Protein 1KMT (pdb70)

InterPro domains:
  IPR000406 Rho protein GDP-dissociation inhibitor [PF02115] (13-201)
  IPR000406 Rho protein GDP-dissociation inhibitor [PR00492] (60-75)
  IPR000406 Rho protein GDP-dissociation inhibitor [PR00492] (76-94)
  IPR000406 Rho protein GDP-dissociation inhibitor [PR00492] (122-138)
  IPR000406 Rho protein GDP-dissociation inhibitor [PR00492] (139-154)
  IPR000406 Rho protein GDP-dissociation inhibitor [PR00492] (155-167)
  IPR000406 Rho protein GDP-dissociation inhibitor [PR00492] (181-198)
  IPR000406 Rho protein GDP-dissociation inhibitor [PTHR10980] (1-203)
  IPR014756 Immunoglobulin E-set [SSF81296] (7-204)
  IPR024792 Rho GDP-dissociation inhibitor domain superfamily [G3DSA:2.70.50.30] (23-204)

Secondary structure (DSSP, 8-state):
-BPPSEEEEEEEEE-TTSSS--EEETTS-GGGGGG--EEEETT-EEEEEEEEEE-SS-EEEEEEEEEEEETTEEEEEEEEEEEEE---SSPEEEEPPPEE---STTT-EEEEEEEEEE-TT---SEEEEEEEEEES--/-PPPSEEEEEEEEE-TT-SS--EEETTS-GGGGGG--EEEETT-EEEEEEEEEE-SS-EEEEEEEEEEEETTEEEEEEEEEEEEE---SSPEEEEPPPEE---SGGG-EEEEEEEEEE-TT---SEEEEEEEEEES--

B-factor: mean 20.56, std 10.07, range [7.82, 70.56]

CATH classification: 2.70.50.30

Sequence (276 aa):
AMVPNVVVTGLTLVCSSAPGPLELDLTGDLESFKKQSFVLKEGVEYRIKISFRVNREIVSGMKYIQHTYRKGVKIDKTDYMVGSYGPRAAAYEFLTPVEEAPKGMLARGSYSIKSRFTDDDKTDHLSWEWNLTIKKDWAMVPNVVVTGLTLVCSSAPGPLELDLTGDLESFKKQSFVLKEGVEYRIKISFRVNREIVSGMKYIQHTYRKGVKIDKTDYMVGSYGPRAAAYEFLTPVEEAPKGMLARGSYSIKSRFTDDDKTDHLSWEWNLTIKKDW

Nearest PDB structures (foldseek):
  2jhv-assembly3_C  TM=9.920E-01  e=3.920E-26  Homo sapiens
  1qvy-assembly3_C  TM=9.983E-01  e=1.426E-25  Homo sapiens
  2bxw-assembly2_B  TM=9.940E-01  e=1.348E-25  Homo sapiens
  1fst-assembly1_A  TM=9.988E-01  e=1.784E-25  Homo sapiens
  1fso-assembly1_A  TM=9.958E-01  e=1.996E-25  Homo sapiens

GO terms:
  GO:0005737 cytoplasm (C, EXP)
  GO:0035023 regulation of Rho protein signal transduction (P, IMP)
  GO:0005515 protein binding (F, IPI)
  GO:0005094 Rho GDP-dissociation inhibitor activity (F, TAS)
  GO:0005829 cytosol (C, TAS)
  GO:0005829 cytosol (C, IDA)
  GO:0005856 cytoskeleton (C, TAS)
  GO:0043066 negative regulation of apoptotic process (P, TAS)
  GO:0070062 extracellular exosome (C, HDA)

Structure (mmCIF, N/CA/C/O backbone):
data_1KMT
#
_entry.id   1KMT
#
_cell.length_a   34.099
_cell.length_b   35.921
_cell.length_c   67.506
_cell.angle_alpha   79.19
_cell.angle_beta   82.66
_cell.angle_gamma   76.42
#
_symmetry.space_group_name_H-M   'P 1'
#
loop_
_entity.id
_entity.type
_entity.pdbx_description
1 polymer 'Rho GDP-dissociation inhibitor 1'
2 water water
#
loop_
_atom_site.group_PDB
_atom_site.id
_atom_site.type_symbol
_atom_site.label_atom_id
_atom_site.label_alt_id
_atom_site.label_comp_id
_atom_site.label_asym_id
_atom_site.label_entity_id
_atom_site.label_seq_id
_atom_site.pdbx_PDB_ins_code
_atom_site.Cartn_x
_atom_site.Cartn_y
_atom_site.Cartn_z
_atom_site.occupancy
_atom_site.B_iso_or_equiv
_atom_site.auth_seq_id
_atom_site.auth_comp_id
_atom_site.auth_asym_id
_atom_site.auth_atom_id
_atom_site.pdbx_PDB_model_num
ATOM 1 N N . ALA A 1 2 ? -5.732 -12.680 -1.169 1.00 27.81 65 ALA A N 1
ATOM 2 C CA . ALA A 1 2 ? -6.310 -11.565 -0.361 1.00 25.26 65 ALA A CA 1
ATOM 3 C C . ALA A 1 2 ? -5.262 -10.910 0.533 1.00 21.17 65 ALA A C 1
ATOM 4 O O . ALA A 1 2 ? -5.415 -9.751 0.912 1.00 16.73 65 ALA A O 1
ATOM 11 N N . MET A 1 3 ? -4.222 -11.641 0.922 1.00 20.67 66 MET A N 1
ATOM 12 C CA . MET A 1 3 ? -3.119 -11.043 1.655 1.00 18.23 66 MET A CA 1
ATOM 13 C C . MET A 1 3 ? -2.630 -9.737 1.054 1.00 18.63 66 MET A C 1
ATOM 14 O O . MET A 1 3 ? -2.330 -9.615 -0.139 1.00 17.79 66 MET A O 1
ATOM 28 N N . VAL A 1 4 ? -2.554 -8.739 1.925 1.00 17.18 67 VAL A N 1
ATOM 29 C CA . VAL A 1 4 ? -2.053 -7.484 1.374 1.00 15.68 67 VAL A CA 1
ATOM 30 C C . VAL A 1 4 ? -0.786 -7.592 0.515 1.00 13.27 67 VAL A C 1
ATOM 31 O O . VAL A 1 4 ? 0.185 -8.263 0.862 1.00 16.36 67 VAL A O 1
ATOM 44 N N . PRO A 1 5 ? -0.773 -6.925 -0.636 1.00 11.53 68 PRO A N 1
ATOM 45 C CA . PRO A 1 5 ? 0.428 -6.917 -1.474 1.00 13.85 68 PRO A CA 1
ATOM 46 C C . PRO A 1 5 ? 1.622 -6.250 -0.788 1.00 11.59 68 PRO A C 1
ATOM 47 O O . PRO A 1 5 ? 1.516 -5.217 -0.128 1.00 11.74 68 PRO A O 1
ATOM 58 N N . ASN A 1 6 ? 2.789 -6.858 -0.983 1.00 11.87 69 ASN A N 1
ATOM 59 C CA . ASN A 1 6 ? 4.017 -6.300 -0.449 1.00 11.86 69 ASN A CA 1
ATOM 60 C C . ASN A 1 6 ? 4.450 -4.983 -1.097 1.00 11.15 69 ASN A C 1
ATOM 61 O O . ASN A 1 6 ? 4.829 -4.034 -0.423 1.00 13.63 69 ASN A O 1
ATOM 72 N N . VAL A 1 7 ? 4.430 -4.911 -2.416 1.00 11.69 70 VAL A N 1
ATOM 73 C CA . VAL A 1 7 ? 4.857 -3.728 -3.143 1.00 11.48 70 VAL A CA 1
ATOM 74 C C . VAL A 1 7 ? 3.645 -3.109 -3.808 1.00 10.74 70 VAL A C 1
ATOM 75 O O . VAL A 1 7 ? 2.891 -3.834 -4.468 1.00 12.50 70 VAL A O 1
ATOM 88 N N . VAL A 1 8 ? 3.481 -1.806 -3.636 1.00 9.29 71 VAL A N 1
ATOM 89 C CA . VAL A 1 8 ? 2.447 -1.056 -4.327 1.00 9.88 71 VAL A CA 1
ATOM 90 C C . VAL A 1 8 ? 3.111 0.141 -4.985 1.00 9.52 71 VAL A C 1
ATOM 91 O O . VAL A 1 8 ? 3.676 0.993 -4.298 1.00 10.21 71 VAL A O 1
ATOM 104 N N . VAL A 1 9 ? 3.096 0.158 -6.314 1.00 9.99 72 VAL A N 1
ATOM 105 C CA . VAL A 1 9 ? 3.688 1.258 -7.066 1.00 10.82 72 VAL A CA 1
ATOM 106 C C . VAL A 1 9 ? 2.598 2.309 -7.234 1.00 11.37 72 VAL A C 1
ATOM 107 O O . VAL A 1 9 ? 1.526 2.007 -7.773 1.00 13.49 72 VAL A O 1
ATOM 120 N N . THR A 1 10 ? 2.829 3.537 -6.775 1.00 10.06 73 THR A N 1
ATOM 121 C CA . THR A 1 10 ? 1.740 4.505 -6.692 1.00 11.77 73 THR A CA 1
ATOM 122 C C . THR A 1 10 ? 1.826 5.673 -7.661 1.00 12.05 73 THR A C 1
ATOM 123 O O . THR A 1 10 ? 0.802 6.237 -8.017 1.00 11.84 73 THR A O 1
ATOM 134 N N . GLY A 1 11 ? 2.999 6.085 -8.113 1.00 10.57 74 GLY A N 1
ATOM 135 C CA . GLY A 1 11 ? 3.064 7.296 -8.914 1.00 11.16 74 GLY A CA 1
ATOM 136 C C . GLY A 1 11 ? 4.298 7.345 -9.800 1.00 11.26 74 GLY A C 1
ATOM 137 O O . GLY A 1 11 ? 5.365 6.799 -9.509 1.00 11.66 74 GLY A O 1
ATOM 141 N N . LEU A 1 12 ? 4.107 8.043 -10.912 1.00 10.36 75 LEU A N 1
ATOM 142 C CA . LEU A 1 12 ? 5.220 8.528 -11.731 1.00 10.56 75 LEU A CA 1
ATOM 143 C C . LEU A 1 12 ? 5.083 10.051 -11.799 1.00 11.23 75 LEU A C 1
ATOM 144 O O . LEU A 1 12 ? 3.980 10.594 -11.956 1.00 11.78 75 LEU A O 1
ATOM 160 N N . THR A 1 13 ? 6.223 10.735 -11.672 1.00 10.03 76 THR A N 1
ATOM 161 C CA . THR A 1 13 ? 6.257 12.191 -11.799 1.00 11.90 76 THR A CA 1
ATOM 162 C C . THR A 1 13 ? 7.374 12.519 -12.778 1.00 12.04 76 THR A C 1
ATOM 163 O O . THR A 1 13 ? 8.479 12.007 -12.636 1.00 12.65 76 THR A O 1
ATOM 174 N N . LEU A 1 14 ? 7.108 13.372 -13.763 1.00 11.14 77 LEU A N 1
ATOM 175 C CA . LEU A 1 14 ? 8.164 13.903 -14.630 1.00 13.40 77 LEU A CA 1
ATOM 176 C C . LEU A 1 14 ? 8.578 15.186 -13.915 1.00 14.69 77 LEU A C 1
ATOM 177 O O . LEU A 1 14 ? 7.828 16.160 -13.903 1.00 15.66 77 LEU A O 1
ATOM 193 N N . VAL A 1 15 ? 9.737 15.169 -13.269 1.00 13.62 78 VAL A N 1
ATOM 194 C CA . VAL A 1 15 ? 10.274 16.248 -12.445 1.00 15.41 78 VAL A CA 1
ATOM 195 C C . VAL A 1 15 ? 11.056 17.210 -13.329 1.00 16.19 78 VAL A C 1
ATOM 196 O O . VAL A 1 15 ? 12.049 16.837 -13.944 1.00 17.35 78 VAL A O 1
ATOM 209 N N . CYS A 1 16 ? 10.558 18.438 -13.429 1.00 13.79 79 CYS A N 1
ATOM 210 C CA . CYS A 1 16 ? 11.201 19.439 -14.278 1.00 14.56 79 CYS A CA 1
ATOM 211 C C . CYS A 1 16 ? 10.810 20.804 -13.735 1.00 14.30 79 CYS A C 1
ATOM 212 O O . CYS A 1 16 ? 9.669 21.221 -13.883 1.00 14.53 79 CYS A O 1
ATOM 219 N N . SER A 1 17 ? 11.747 21.522 -13.121 1.00 14.84 80 SER A N 1
ATOM 220 C CA . SER A 1 17 ? 11.406 22.770 -12.436 1.00 16.86 80 SER A CA 1
ATOM 221 C C . SER A 1 17 ? 11.010 23.849 -13.432 1.00 15.27 80 SER A C 1
ATOM 222 O O . SER A 1 17 ? 10.388 24.813 -13.012 1.00 16.70 80 SER A O 1
ATOM 230 N N . SER A 1 18 ? 11.318 23.703 -14.721 1.00 12.21 81 SER A N 1
ATOM 231 C CA . SER A 1 18 ? 10.876 24.717 -15.679 1.00 14.38 81 SER A CA 1
ATOM 232 C C . SER A 1 18 ? 9.484 24.448 -16.228 1.00 15.56 81 SER A C 1
ATOM 233 O O . SER A 1 18 ? 8.940 25.289 -16.937 1.00 17.28 81 SER A O 1
ATOM 241 N N . ALA A 1 19 ? 8.880 23.300 -15.939 1.00 14.43 82 ALA A N 1
ATOM 242 C CA . ALA A 1 19 ? 7.544 23.041 -16.452 1.00 15.98 82 ALA A CA 1
ATOM 243 C C . ALA A 1 19 ? 6.529 23.951 -15.763 1.00 17.35 82 ALA A C 1
ATOM 244 O O . ALA A 1 19 ? 6.655 24.274 -14.581 1.00 17.78 82 ALA A O 1
ATOM 251 N N . PRO A 1 20 ? 5.515 24.382 -16.502 1.00 16.16 83 PRO A N 1
ATOM 252 C CA . PRO A 1 20 ? 4.497 25.253 -15.899 1.00 18.04 83 PRO A CA 1
ATOM 253 C C . PRO A 1 20 ? 3.560 24.646 -14.864 1.00 18.97 83 PRO A C 1
ATOM 254 O O . PRO A 1 20 ? 2.949 25.372 -14.084 1.00 20.70 83 PRO A O 1
ATOM 265 N N . GLY A 1 21 ? 3.423 23.322 -14.854 1.00 15.70 84 GLY A N 1
ATOM 266 C CA . GLY A 1 21 ? 2.587 22.643 -13.880 1.00 16.99 84 GLY A CA 1
ATOM 267 C C . GLY A 1 21 ? 3.020 21.204 -13.685 1.00 14.66 84 GLY A C 1
ATOM 268 O O . GLY A 1 21 ? 3.854 20.689 -14.426 1.00 15.45 84 GLY A O 1
ATOM 272 N N . PRO A 1 22 ? 2.412 20.559 -12.700 1.00 16.67 85 PRO A N 1
ATOM 273 C CA . PRO A 1 22 ? 2.820 19.197 -12.337 1.00 16.44 85 PRO A CA 1
ATOM 274 C C . PRO A 1 22 ? 2.534 18.199 -13.446 1.00 14.98 85 PRO A C 1
ATOM 275 O O . PRO A 1 22 ? 1.525 18.272 -14.137 1.00 16.54 85 PRO A O 1
ATOM 286 N N . LEU A 1 23 ? 3.442 17.239 -13.580 1.00 13.14 86 LEU A N 1
ATOM 287 C CA . LEU A 1 23 ? 3.366 16.187 -14.594 1.00 13.48 86 LEU A CA 1
ATOM 288 C C . LEU A 1 23 ? 3.368 14.858 -13.837 1.00 12.32 86 LEU A C 1
ATOM 289 O O . LEU A 1 23 ? 4.426 14.283 -13.553 1.00 14.04 86 LEU A O 1
ATOM 305 N N . GLU A 1 24 ? 2.184 14.339 -13.535 1.00 11.09 87 GLU A N 1
ATOM 306 C CA . GLU A 1 24 ? 2.042 13.209 -12.620 1.00 12.45 87 GLU A CA 1
ATOM 307 C C . GLU A 1 24 ? 1.026 12.187 -13.115 1.00 13.54 87 GLU A C 1
ATOM 308 O O . GLU A 1 24 ? -0.008 12.563 -13.665 1.00 15.18 87 GLU A O 1
ATOM 320 N N . LEU A 1 25 ? 1.361 10.912 -12.956 1.00 11.17 88 LEU A N 1
ATOM 321 C CA . LEU A 1 25 ? 0.461 9.787 -13.191 1.00 11.55 88 LEU A CA 1
ATOM 322 C C . LEU A 1 25 ? 0.183 9.084 -11.874 1.00 11.68 88 LEU A C 1
ATOM 323 O O . LEU A 1 25 ? 1.095 8.772 -11.108 1.00 12.40 88 LEU A O 1
ATOM 339 N N . ASP A 1 26 ? -1.085 8.793 -11.599 1.00 11.50 89 ASP A N 1
ATOM 340 C CA . ASP A 1 26 ? -1.507 7.987 -10.460 1.00 13.43 89 ASP A CA 1
ATOM 341 C C . ASP A 1 26 ? -1.541 6.550 -10.947 1.00 12.14 89 ASP A C 1
ATOM 342 O O . ASP A 1 26 ? -2.443 6.097 -11.656 1.00 13.39 89 ASP A O 1
ATOM 351 N N . LEU A 1 27 ? -0.517 5.813 -10.543 1.00 10.91 90 LEU A N 1
ATOM 352 C CA . LEU A 1 27 ? -0.344 4.446 -11.005 1.00 11.02 90 LEU A CA 1
ATOM 353 C C . LEU A 1 27 ? -1.257 3.430 -10.308 1.00 11.57 90 LEU A C 1
ATOM 354 O O . LEU A 1 27 ? -1.179 2.250 -10.644 1.00 13.33 90 LEU A O 1
ATOM 370 N N . THR A 1 28 ? -2.072 3.868 -9.354 1.00 12.49 91 THR A N 1
ATOM 371 C CA . THR A 1 28 ? -3.091 2.977 -8.788 1.00 13.70 91 THR A CA 1
ATOM 372 C C . THR A 1 28 ? -4.414 3.124 -9.518 1.00 14.83 91 THR A C 1
ATOM 373 O O . THR A 1 28 ? -5.362 2.403 -9.160 1.00 17.71 91 THR A O 1
ATOM 384 N N . GLY A 1 29 ? -4.489 4.018 -10.494 1.00 14.50 92 GLY A N 1
ATOM 385 C CA . GLY A 1 29 ? -5.663 4.305 -11.302 1.00 17.63 92 GLY A CA 1
ATOM 386 C C . GLY A 1 29 ? -5.782 3.496 -12.580 1.00 18.73 92 GLY A C 1
ATOM 387 O O . GLY A 1 29 ? -5.239 2.409 -12.704 1.00 16.94 92 GLY A O 1
ATOM 391 N N . ASP A 1 30 ? -6.529 4.051 -13.531 1.00 22.49 93 ASP A N 1
ATOM 392 C CA . ASP A 1 30 ? -6.786 3.419 -14.818 1.00 22.04 93 ASP A CA 1
ATOM 393 C C . ASP A 1 30 ? -5.572 3.611 -15.726 1.00 20.98 93 ASP A C 1
ATOM 394 O O . ASP A 1 30 ? -5.380 4.632 -16.382 1.00 20.90 93 ASP A O 1
ATOM 403 N N . LEU A 1 31 ? -4.768 2.561 -15.788 1.00 16.53 94 LEU A N 1
ATOM 404 C CA . LEU A 1 31 ? -3.533 2.681 -16.556 1.00 16.19 94 LEU A CA 1
ATOM 405 C C . LEU A 1 31 ? -3.803 2.855 -18.047 1.00 16.47 94 LEU A C 1
ATOM 406 O O . LEU A 1 31 ? -3.022 3.518 -18.734 1.00 17.16 94 LEU A O 1
ATOM 422 N N . GLU A 1 32 ? -4.863 2.263 -18.589 1.00 17.63 95 GLU A N 1
ATOM 423 C CA . GLU A 1 32 ? -5.091 2.398 -20.022 1.00 18.28 95 GLU A CA 1
ATOM 424 C C . GLU A 1 32 ? -5.334 3.851 -20.414 1.00 18.29 95 GLU A C 1
ATOM 425 O O . GLU A 1 32 ? -5.002 4.245 -21.535 1.00 19.09 95 GLU A O 1
ATOM 437 N N . SER A 1 33 ? -5.871 4.682 -19.535 1.00 16.70 96 SER A N 1
ATOM 438 C CA . SER A 1 33 ? -6.198 6.063 -19.865 1.00 20.70 96 SER A CA 1
ATOM 439 C C . SER A 1 33 ? -4.945 6.852 -20.242 1.00 19.63 96 SER A C 1
ATOM 440 O O . SER A 1 33 ? -5.026 7.802 -21.016 1.00 18.82 96 SER A O 1
ATOM 448 N N . PHE A 1 34 ? -3.790 6.481 -19.704 1.00 15.82 97 PHE A N 1
ATOM 449 C CA . PHE A 1 34 ? -2.559 7.204 -19.987 1.00 15.57 97 PHE A CA 1
ATOM 450 C C . PHE A 1 34 ? -2.216 7.138 -21.465 1.00 15.81 97 PHE A C 1
ATOM 451 O O . PHE A 1 34 ? -1.544 8.036 -21.979 1.00 15.94 97 PHE A O 1
ATOM 468 N N . LYS A 1 35 ? -2.635 6.091 -22.164 1.00 14.23 98 LYS A N 1
ATOM 469 C CA . LYS A 1 35 ? -2.291 5.924 -23.576 1.00 16.87 98 LYS A CA 1
ATOM 470 C C . LYS A 1 35 ? -2.955 6.991 -24.450 1.00 17.43 98 LYS A C 1
ATOM 471 O O . LYS A 1 35 ? -2.540 7.185 -25.599 1.00 19.35 98 LYS A O 1
ATOM 490 N N . LYS A 1 36 ? -3.974 7.652 -23.913 1.00 15.17 99 LYS A N 1
ATOM 491 C CA . LYS A 1 36 ? -4.669 8.724 -24.617 1.00 17.21 99 LYS A CA 1
ATOM 492 C C . LYS A 1 36 ? -4.212 10.118 -24.200 1.00 19.57 99 LYS A C 1
ATOM 493 O O . LYS A 1 36 ? -4.787 11.117 -24.642 1.00 22.94 99 LYS A O 1
ATOM 512 N N . GLN A 1 37 ? -3.211 10.197 -23.325 1.00 16.96 100 GLN A N 1
ATOM 513 C CA . GLN A 1 37 ? -2.702 11.439 -22.751 1.00 17.18 100 GLN A CA 1
ATOM 514 C C . GLN A 1 37 ? -1.229 11.554 -23.105 1.00 15.24 100 GLN A C 1
ATOM 515 O O . GLN A 1 37 ? -0.616 10.561 -23.462 1.00 14.92 100 GLN A O 1
ATOM 529 N N . SER A 1 38 ? -0.623 12.731 -22.963 1.00 14.27 101 SER A N 1
ATOM 530 C CA . SER A 1 38 ? 0.811 12.913 -23.142 1.00 15.55 101 SER A CA 1
ATOM 531 C C . SER A 1 38 ? 1.246 14.098 -22.292 1.00 16.20 101 SER A C 1
ATOM 532 O O . SER A 1 38 ? 0.530 15.070 -22.078 1.00 17.94 101 SER A O 1
ATOM 540 N N . PHE A 1 39 ? 2.465 14.015 -21.785 1.00 12.32 102 PHE A N 1
ATOM 541 C CA . PHE A 1 39 ? 3.094 15.158 -21.146 1.00 12.79 102 PHE A CA 1
ATOM 542 C C . PHE A 1 39 ? 3.903 15.930 -22.178 1.00 12.55 102 PHE A C 1
ATOM 543 O O . PHE A 1 39 ? 4.682 15.352 -22.931 1.00 16.48 102 PHE A O 1
ATOM 560 N N . VAL A 1 40 ? 3.777 17.249 -22.194 1.00 13.71 103 VAL A N 1
ATOM 561 C CA . VAL A 1 40 ? 4.582 18.094 -23.061 1.00 13.78 103 VAL A CA 1
ATOM 562 C C . VAL A 1 40 ? 5.835 18.496 -22.294 1.00 13.87 103 VAL A C 1
ATOM 563 O O . VAL A 1 40 ? 5.761 18.942 -21.151 1.00 14.74 103 VAL A O 1
ATOM 576 N N . LEU A 1 41 ? 6.985 18.319 -22.933 1.00 14.38 104 LEU A N 1
ATOM 577 C CA . LEU A 1 41 ? 8.257 18.838 -22.456 1.00 16.84 104 LEU A CA 1
ATOM 578 C C . LEU A 1 41 ? 8.847 19.712 -23.555 1.00 16.71 104 LEU A C 1
ATOM 579 O O . LEU A 1 41 ? 8.858 19.349 -24.740 1.00 16.96 104 LEU A O 1
ATOM 595 N N . LYS A 1 42 ? 9.342 20.870 -23.131 1.00 17.72 105 LYS A N 1
ATOM 596 C CA . LYS A 1 42 ? 10.069 21.742 -24.038 1.00 17.09 105 LYS A CA 1
ATOM 597 C C . LYS A 1 42 ? 11.387 21.085 -24.419 1.00 17.43 105 LYS A C 1
ATOM 598 O O . LYS A 1 42 ? 12.091 20.535 -23.573 1.00 17.67 105 LYS A O 1
ATOM 617 N N . GLU A 1 43 ? 11.742 21.155 -25.699 1.00 15.65 106 GLU A N 1
ATOM 618 C CA . GLU A 1 43 ? 12.993 20.571 -26.164 1.00 17.45 106 GLU A CA 1
ATOM 619 C C . GLU A 1 43 ? 14.195 21.090 -25.384 1.00 17.26 106 GLU A C 1
ATOM 620 O 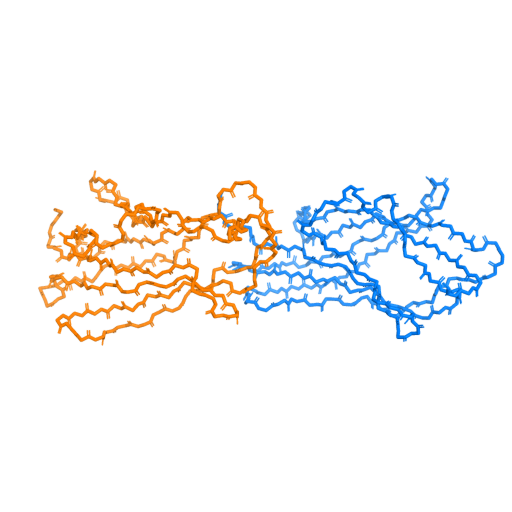O . GLU A 1 43 ? 14.201 22.252 -24.981 1.00 18.41 106 GLU A O 1
ATOM 632 N N . GLY A 1 44 ? 15.146 20.184 -25.188 1.00 16.81 107 GLY A N 1
ATOM 633 C CA . GLY A 1 44 ? 16.424 20.463 -24.565 1.00 19.93 107 GLY A CA 1
ATOM 634 C C . GLY A 1 44 ? 16.411 20.635 -23.060 1.00 21.63 107 GLY A C 1
ATOM 635 O O . GLY A 1 44 ? 17.488 20.795 -22.483 1.00 23.25 107 GLY A O 1
ATOM 639 N N . VAL A 1 45 ? 15.248 20.611 -22.414 1.00 18.32 108 VAL A N 1
ATOM 640 C CA . VAL A 1 45 ? 15.211 20.825 -20.971 1.00 18.58 108 VAL A CA 1
ATOM 641 C C . VAL A 1 45 ? 15.710 19.631 -20.181 1.00 18.11 108 VAL A C 1
ATOM 642 O O . VAL A 1 45 ? 15.596 18.495 -20.634 1.00 19.53 108 VAL A O 1
ATOM 655 N N . GLU A 1 46 ? 16.290 19.891 -19.014 1.00 17.19 109 GLU A N 1
ATOM 656 C CA . GLU A 1 46 ? 16.690 18.816 -18.115 1.00 16.95 109 GLU A CA 1
ATOM 657 C C . GLU A 1 46 ? 15.494 18.380 -17.269 1.00 16.14 109 GLU A C 1
ATOM 658 O O . GLU A 1 46 ? 14.664 19.178 -16.841 1.00 15.02 109 GLU A O 1
ATOM 670 N N . TYR A 1 47 ? 15.434 17.067 -17.049 1.00 13.63 110 TYR A N 1
ATOM 671 C CA . TYR A 1 47 ? 14.350 16.524 -16.240 1.00 16.26 110 TYR A CA 1
ATOM 672 C C . TYR A 1 47 ? 14.803 15.205 -15.648 1.00 15.52 110 TYR A C 1
ATOM 673 O O . TYR A 1 47 ? 15.832 14.657 -16.021 1.00 16.23 110 TYR A O 1
ATOM 691 N N . ARG A 1 48 ? 13.961 14.706 -14.749 1.00 14.90 111 ARG A N 1
ATOM 692 C CA . ARG A 1 48 ? 14.172 13.412 -14.109 1.00 16.20 111 ARG A CA 1
ATOM 693 C C . ARG A 1 48 ? 12.814 12.725 -14.020 1.00 14.43 111 ARG A C 1
ATOM 694 O O . ARG A 1 48 ? 11.777 13.383 -14.150 1.00 14.90 111 ARG A O 1
ATOM 715 N N . ILE A 1 49 ? 12.842 11.419 -13.772 1.00 11.58 112 ILE A N 1
ATOM 716 C CA . ILE A 1 49 ? 11.612 10.668 -13.507 1.00 11.04 112 ILE A CA 1
ATOM 717 C C . ILE A 1 49 ? 11.666 10.227 -12.055 1.00 10.50 112 ILE A C 1
ATOM 718 O O . ILE A 1 49 ? 12.634 9.663 -11.552 1.00 12.67 112 ILE A O 1
ATOM 734 N N . LYS A 1 50 ? 10.562 10.437 -11.346 1.00 9.69 113 LYS A N 1
ATOM 735 C CA . LYS A 1 50 ? 10.374 10.013 -9.962 1.00 11.01 113 LYS A CA 1
ATOM 736 C C . LYS A 1 50 ? 9.326 8.915 -9.926 1.00 10.02 113 LYS A C 1
ATOM 737 O O . LYS A 1 50 ? 8.193 9.107 -10.384 1.00 11.45 113 LYS A O 1
ATOM 756 N N . ILE A 1 51 ? 9.699 7.764 -9.374 1.00 9.16 114 ILE A N 1
ATOM 757 C CA . ILE A 1 51 ? 8.753 6.660 -9.177 1.00 9.51 114 ILE A CA 1
ATOM 758 C C . ILE A 1 51 ? 8.515 6.566 -7.673 1.00 9.44 114 ILE A C 1
ATOM 759 O O . ILE A 1 51 ? 9.451 6.428 -6.879 1.00 11.45 114 ILE A O 1
ATOM 775 N N . SER A 1 52 ? 7.244 6.655 -7.278 1.00 9.22 115 SER A N 1
ATOM 776 C CA . SER A 1 52 ? 6.804 6.580 -5.897 1.00 11.03 115 SER A CA 1
ATOM 777 C C . SER A 1 52 ? 6.225 5.195 -5.642 1.00 9.93 115 SER A C 1
ATOM 778 O O . SER A 1 52 ? 5.437 4.693 -6.431 1.00 10.54 115 SER A O 1
ATOM 786 N N . PHE A 1 53 ? 6.634 4.568 -4.546 1.00 8.54 116 PHE A N 1
ATOM 787 C CA . PHE A 1 53 ? 6.194 3.201 -4.225 1.00 10.27 116 PHE A CA 1
ATOM 788 C C . PHE A 1 53 ? 6.197 2.957 -2.723 1.00 8.65 116 PHE A C 1
ATOM 789 O O . PHE A 1 53 ? 6.751 3.719 -1.941 1.00 9.90 116 PHE A O 1
ATOM 806 N N . ARG A 1 54 ? 5.525 1.875 -2.350 1.00 8.11 117 ARG A N 1
ATOM 807 C CA . ARG A 1 54 ? 5.370 1.473 -0.959 1.00 8.85 117 ARG A CA 1
ATOM 808 C C . ARG A 1 54 ? 5.825 0.024 -0.818 1.00 9.12 117 ARG A C 1
ATOM 809 O O . ARG A 1 54 ? 5.570 -0.790 -1.704 1.00 10.42 117 ARG A O 1
ATOM 830 N N . VAL A 1 55 ? 6.455 -0.287 0.307 1.00 7.82 118 VAL A N 1
ATOM 831 C CA . VAL A 1 55 ? 6.770 -1.648 0.718 1.00 9.11 118 VAL A CA 1
ATOM 832 C C . VAL A 1 55 ? 6.073 -1.918 2.037 1.00 10.11 118 VAL A C 1
ATOM 833 O O . VAL A 1 55 ? 6.316 -1.213 3.002 1.00 9.80 118 VAL A O 1
ATOM 846 N N . ASN A 1 56 ? 5.209 -2.926 2.046 1.00 8.56 119 ASN A N 1
ATOM 847 C CA . ASN A 1 56 ? 4.281 -3.095 3.162 1.00 10.30 119 ASN A CA 1
ATOM 848 C C . ASN A 1 56 ? 4.623 -4.167 4.186 1.00 11.63 119 ASN A C 1
ATOM 849 O O . ASN A 1 56 ? 4.222 -4.023 5.341 1.00 13.50 119 ASN A O 1
ATOM 860 N N . ARG A 1 57 ? 5.293 -5.241 3.792 1.00 11.72 120 ARG A N 1
ATOM 861 C CA . ARG A 1 57 ? 5.449 -6.391 4.688 1.00 15.33 120 ARG A CA 1
ATOM 862 C C . ARG A 1 57 ? 6.849 -6.964 4.815 1.00 15.19 120 ARG A C 1
ATOM 863 O O . ARG A 1 57 ? 7.237 -7.428 5.887 1.00 15.67 120 ARG A O 1
ATOM 884 N N . GLU A 1 58 ? 7.623 -6.964 3.740 1.00 12.27 121 GLU A N 1
ATOM 885 C CA . GLU A 1 58 ? 8.935 -7.574 3.896 1.00 14.10 121 GLU A CA 1
ATOM 886 C C . GLU A 1 58 ? 9.924 -7.021 2.869 1.00 13.38 121 GLU A C 1
ATOM 887 O O . GLU A 1 58 ? 9.564 -6.355 1.899 1.00 12.90 121 GLU A O 1
ATOM 899 N N . ILE A 1 59 ? 11.195 -7.310 3.116 1.00 13.34 122 ILE A N 1
ATOM 900 C CA . ILE A 1 59 ? 12.252 -6.748 2.306 1.00 12.98 122 ILE A CA 1
ATOM 901 C C . ILE A 1 59 ? 12.104 -7.119 0.843 1.00 13.71 122 ILE A C 1
ATOM 902 O O . ILE A 1 59 ? 11.751 -8.253 0.517 1.00 14.96 122 ILE A O 1
ATOM 918 N N . VAL A 1 60 ? 12.390 -6.145 -0.017 1.00 11.82 123 VAL A N 1
ATOM 919 C CA . VAL A 1 60 ? 12.434 -6.339 -1.459 1.00 13.04 123 VAL A CA 1
ATOM 920 C C . VAL A 1 60 ? 13.892 -6.134 -1.848 1.00 12.71 123 VAL A C 1
ATOM 921 O O . VAL A 1 60 ? 14.580 -5.207 -1.430 1.00 15.15 123 VAL A O 1
ATOM 934 N N . SER A 1 61 ? 14.363 -7.047 -2.686 1.00 11.46 124 SER A N 1
ATOM 935 C CA . SER A 1 61 ? 15.761 -7.130 -3.093 1.00 13.14 124 SER A CA 1
ATOM 936 C C . SER A 1 61 ? 15.924 -6.755 -4.553 1.00 10.65 124 SER A C 1
ATOM 937 O O . SER A 1 61 ? 15.305 -7.340 -5.444 1.00 12.25 124 SER A O 1
ATOM 945 N N . GLY A 1 62 ? 16.793 -5.779 -4.794 1.00 10.52 125 GLY A N 1
ATOM 946 C CA . GLY A 1 62 ? 17.139 -5.466 -6.170 1.00 12.09 125 GLY A CA 1
ATOM 947 C C . GLY A 1 62 ? 16.022 -4.916 -7.027 1.00 12.01 125 GLY A C 1
ATOM 948 O O . GLY A 1 62 ? 15.856 -5.301 -8.186 1.00 12.69 125 GLY A O 1
ATOM 952 N N . MET A 1 63 ? 15.230 -4.019 -6.450 1.00 9.95 126 MET A N 1
ATOM 953 C CA . MET A 1 63 ? 14.216 -3.376 -7.275 1.00 10.22 126 MET A CA 1
ATOM 954 C C . MET A 1 63 ? 14.894 -2.730 -8.481 1.00 11.24 126 MET A C 1
ATOM 955 O O . MET A 1 63 ? 15.993 -2.184 -8.384 1.00 11.62 126 MET A O 1
ATOM 969 N N . LYS A 1 64 ? 14.185 -2.768 -9.608 1.00 10.58 127 LYS A N 1
ATOM 970 C CA . LYS A 1 64 ? 14.676 -2.289 -10.893 1.00 10.86 127 LYS A CA 1
ATOM 971 C C . LYS A 1 64 ? 13.559 -1.575 -11.638 1.00 11.84 127 LYS A C 1
ATOM 972 O O . LYS A 1 64 ? 12.424 -2.049 -11.654 1.00 13.29 127 LYS A O 1
ATOM 991 N N . TYR A 1 65 ? 13.894 -0.445 -12.247 1.00 10.80 128 TYR A N 1
ATOM 992 C CA . TYR A 1 65 ? 12.921 0.306 -13.029 1.00 10.45 128 TYR A CA 1
ATOM 993 C C . TYR A 1 65 ? 13.424 0.289 -14.467 1.00 11.36 128 TYR A C 1
ATOM 994 O O . TYR A 1 65 ? 14.597 0.577 -14.746 1.00 14.07 128 TYR A O 1
ATOM 1012 N N . ILE A 1 66 ? 12.558 -0.062 -15.411 1.00 11.81 129 ILE A N 1
ATOM 1013 C CA . ILE A 1 66 ? 12.947 -0.209 -16.810 1.00 11.72 129 ILE A CA 1
ATOM 1014 C C . ILE A 1 66 ? 12.063 0.700 -17.651 1.00 12.59 129 ILE A C 1
ATOM 1015 O O . ILE A 1 66 ? 10.846 0.725 -17.465 1.00 13.44 129 ILE A O 1
ATOM 1031 N N . GLN A 1 67 ? 12.663 1.438 -18.578 1.00 11.83 130 GLN A N 1
ATOM 1032 C CA . GLN A 1 67 ? 11.921 2.222 -19.554 1.00 11.81 130 GLN A CA 1
ATOM 1033 C C . GLN A 1 67 ? 12.416 1.822 -20.947 1.00 12.60 130 GLN A C 1
ATOM 1034 O O . GLN A 1 67 ? 13.614 1.892 -21.270 1.00 14.54 130 GLN A O 1
ATOM 1048 N N . HIS A 1 68 ? 11.457 1.442 -21.791 1.00 11.95 131 HIS A N 1
ATOM 1049 C CA . HIS A 1 68 ? 11.710 1.248 -23.220 1.00 13.27 131 HIS A CA 1
ATOM 1050 C C . HIS A 1 68 ? 10.988 2.375 -23.943 1.00 14.55 131 HIS A C 1
ATOM 1051 O O . HIS A 1 68 ? 9.787 2.561 -23.785 1.00 14.38 131 HIS A O 1
ATOM 1066 N N . THR A 1 69 ? 11.715 3.146 -24.738 1.00 12.79 132 THR A N 1
ATOM 1067 C CA . THR A 1 69 ? 11.172 4.287 -25.469 1.00 13.68 132 THR A CA 1
ATOM 1068 C C . THR A 1 69 ? 10.982 3.964 -26.950 1.00 14.35 132 THR A C 1
ATOM 1069 O O . THR A 1 69 ? 11.878 3.378 -27.559 1.00 15.87 132 THR A O 1
ATOM 1080 N N . TYR A 1 70 ? 9.848 4.388 -27.488 1.00 13.77 133 TYR A N 1
ATOM 1081 C CA . TYR A 1 70 ? 9.476 4.110 -28.870 1.00 15.38 133 TYR A CA 1
ATOM 1082 C C . TYR A 1 70 ? 9.163 5.433 -29.556 1.00 16.79 133 TYR A C 1
ATOM 1083 O O . TYR A 1 70 ? 8.740 6.434 -28.969 1.00 15.83 133 TYR A O 1
ATOM 1101 N N . ARG A 1 71 ? 9.413 5.433 -30.862 1.00 19.12 134 ARG A N 1
ATOM 1102 C CA . ARG A 1 71 ? 9.007 6.523 -31.740 1.00 23.12 134 ARG A CA 1
ATOM 1103 C C . ARG A 1 71 ? 8.333 5.903 -32.965 1.00 25.82 134 ARG A C 1
ATOM 1104 O O . ARG A 1 71 ? 8.891 5.005 -33.585 1.00 24.95 134 ARG A O 1
ATOM 1125 N N . LYS A 1 72 ? 7.123 6.332 -33.307 1.00 26.26 135 LYS A N 1
ATOM 1126 C CA . LYS A 1 72 ? 6.427 5.821 -34.483 1.00 31.53 135 LYS A CA 1
ATOM 1127 C C . LYS A 1 72 ? 6.409 4.296 -34.513 1.00 34.48 135 LYS A C 1
ATOM 1128 O O . LYS A 1 72 ? 6.530 3.685 -35.575 1.00 36.15 135 LYS A O 1
ATOM 1134 N N . GLY A 1 73 ? 6.236 3.675 -33.352 1.00 33.97 136 GLY A N 1
ATOM 1135 C CA . GLY A 1 73 ? 6.173 2.227 -33.293 1.00 34.41 136 GLY A CA 1
ATOM 1136 C C . GLY A 1 73 ? 7.496 1.494 -33.189 1.00 33.58 136 GLY A C 1
ATOM 1137 O O . GLY A 1 73 ? 7.453 0.285 -32.957 1.00 36.42 136 GLY A O 1
ATOM 1141 N N . VAL A 1 74 ? 8.628 2.175 -33.345 1.00 28.89 137 VAL A N 1
ATOM 1142 C CA . VAL A 1 74 ? 9.921 1.507 -33.244 1.00 27.55 137 VAL A CA 1
ATOM 1143 C C . VAL A 1 74 ? 10.680 1.826 -31.955 1.00 23.22 137 VAL A C 1
ATOM 1144 O O . VAL A 1 74 ? 10.785 2.976 -31.526 1.00 18.98 137 VAL A O 1
ATOM 1157 N N . LYS A 1 75 ? 11.244 0.784 -31.354 1.00 21.44 138 LYS A N 1
ATOM 1158 C CA . LYS A 1 75 ? 11.957 0.931 -30.092 1.00 21.09 138 LYS A CA 1
ATOM 1159 C C . LYS A 1 75 ? 13.287 1.620 -30.365 1.00 22.32 138 LYS A C 1
ATOM 1160 O O . LYS A 1 75 ? 14.089 1.130 -31.163 1.00 24.99 138 LYS A O 1
ATOM 1179 N N . ILE A 1 76 ? 13.535 2.773 -29.756 1.00 19.98 139 ILE A N 1
ATOM 1180 C CA . ILE A 1 76 ? 14.774 3.519 -29.927 1.00 21.30 139 ILE A CA 1
ATOM 1181 C C . ILE A 1 76 ? 15.714 3.472 -28.729 1.00 20.17 139 ILE A C 1
ATOM 1182 O O . ILE A 1 76 ? 16.874 3.869 -28.801 1.00 22.13 139 ILE A O 1
ATOM 1198 N N . ASP A 1 77 ? 15.239 2.998 -27.580 1.00 17.74 140 ASP A N 1
ATOM 1199 C CA . ASP A 1 77 ? 16.089 2.949 -26.400 1.00 18.43 140 ASP A CA 1
ATOM 1200 C C . ASP A 1 77 ? 15.512 2.030 -25.337 1.00 16.86 140 ASP A C 1
ATOM 1201 O O . ASP A 1 77 ? 14.296 1.925 -25.167 1.00 16.25 140 ASP A O 1
ATOM 1210 N N . LYS A 1 78 ? 16.444 1.393 -24.638 1.00 15.66 141 LYS A N 1
ATOM 1211 C CA . LYS A 1 78 ? 16.156 0.585 -23.458 1.00 17.83 141 LYS A CA 1
ATOM 1212 C C . LYS A 1 78 ? 17.085 1.039 -22.343 1.00 18.22 141 LYS A C 1
ATOM 1213 O O . LYS A 1 78 ? 18.309 1.010 -22.502 1.00 19.24 141 LYS A O 1
ATOM 1232 N N . THR A 1 79 ? 16.540 1.458 -21.207 1.00 16.53 142 THR A N 1
ATOM 1233 C CA . THR A 1 79 ? 17.349 1.847 -20.062 1.00 16.69 142 THR A CA 1
ATOM 1234 C C . THR A 1 79 ? 16.777 1.207 -18.808 1.00 15.24 142 THR A C 1
ATOM 1235 O O . THR A 1 79 ? 15.572 1.159 -18.581 1.00 16.25 142 THR A O 1
ATOM 1246 N N . ASP A 1 80 ? 17.686 0.706 -17.983 1.00 14.22 143 ASP A N 1
ATOM 1247 C CA . ASP A 1 80 ? 17.395 0.048 -16.717 1.00 17.90 143 ASP A CA 1
ATOM 1248 C C . ASP A 1 80 ? 18.032 0.884 -15.619 1.00 16.47 143 ASP A C 1
ATOM 1249 O O . ASP A 1 80 ? 19.120 1.451 -15.789 1.00 17.54 143 ASP A O 1
ATOM 1258 N N . TYR A 1 81 ? 17.340 0.934 -14.488 1.00 13.45 144 TYR A N 1
ATOM 1259 C CA . TYR A 1 81 ? 17.818 1.653 -13.317 1.00 14.66 144 TYR A CA 1
ATOM 1260 C C . TYR A 1 81 ? 17.753 0.753 -12.094 1.00 13.81 144 TYR A C 1
ATOM 1261 O O . TYR A 1 81 ? 16.733 0.107 -11.853 1.00 14.19 144 TYR A O 1
ATOM 1279 N N . MET A 1 82 ? 18.811 0.689 -11.295 1.00 12.98 145 MET A N 1
ATOM 1280 C CA . MET A 1 82 ? 18.850 -0.118 -10.088 1.00 14.19 145 MET A CA 1
ATOM 1281 C C . MET A 1 82 ? 18.310 0.744 -8.964 1.00 14.37 145 MET A C 1
ATOM 1282 O O . MET A 1 82 ? 18.951 1.640 -8.426 1.00 17.43 145 MET A O 1
ATOM 1296 N N . VAL A 1 83 ? 17.077 0.443 -8.596 1.00 10.91 146 VAL A N 1
ATOM 1297 C CA . VAL A 1 83 ? 16.319 1.224 -7.621 1.00 10.64 146 VAL A CA 1
ATOM 1298 C C . VAL A 1 83 ? 16.761 0.938 -6.192 1.00 10.80 146 VAL A C 1
ATOM 1299 O O . VAL A 1 83 ? 16.875 1.860 -5.383 1.00 12.17 146 VAL A O 1
ATOM 1312 N N . GLY A 1 84 ? 17.002 -0.331 -5.889 1.00 10.83 147 GLY A N 1
ATOM 1313 C CA . GLY A 1 84 ? 17.613 -0.736 -4.633 1.00 10.96 147 GLY A CA 1
ATOM 1314 C C . GLY A 1 84 ? 16.749 -1.686 -3.832 1.00 9.45 147 GLY A C 1
ATOM 1315 O O . GLY A 1 84 ? 15.805 -2.256 -4.369 1.00 11.17 147 GLY A O 1
ATOM 1319 N N . SER A 1 85 ? 17.124 -1.834 -2.567 1.00 8.64 148 SER A N 1
ATOM 1320 C CA . SER A 1 85 ? 16.573 -2.852 -1.686 1.00 9.53 148 SER A CA 1
ATOM 1321 C C . SER A 1 85 ? 16.098 -2.154 -0.415 1.00 9.66 148 SER A C 1
ATOM 1322 O O . SER A 1 85 ? 16.850 -1.352 0.149 1.00 10.49 148 SER A O 1
ATOM 1330 N N . TYR A 1 86 ? 14.874 -2.469 0.003 1.00 10.25 149 TYR A N 1
ATOM 1331 C CA . TYR A 1 86 ? 14.166 -1.701 1.026 1.00 11.01 149 TYR A CA 1
ATOM 1332 C C . TYR A 1 86 ? 13.334 -2.601 1.913 1.00 11.54 149 TYR A C 1
ATOM 1333 O O . TYR A 1 86 ? 12.817 -3.620 1.464 1.00 13.14 149 TYR A O 1
ATOM 1351 N N . GLY A 1 87 ? 13.262 -2.222 3.181 1.00 11.78 150 GLY A N 1
ATOM 1352 C CA . GLY A 1 87 ? 12.345 -2.846 4.115 1.00 12.08 150 GLY A CA 1
ATOM 1353 C C . GLY A 1 87 ? 10.964 -2.207 4.125 1.00 12.21 150 GLY A C 1
ATOM 1354 O O . GLY A 1 87 ? 10.701 -1.163 3.509 1.00 11.33 150 GLY A O 1
ATOM 1358 N N . PRO A 1 88 ? 10.007 -2.830 4.815 1.00 11.01 151 PRO A N 1
ATOM 1359 C CA . PRO A 1 88 ? 8.652 -2.274 4.904 1.00 10.86 1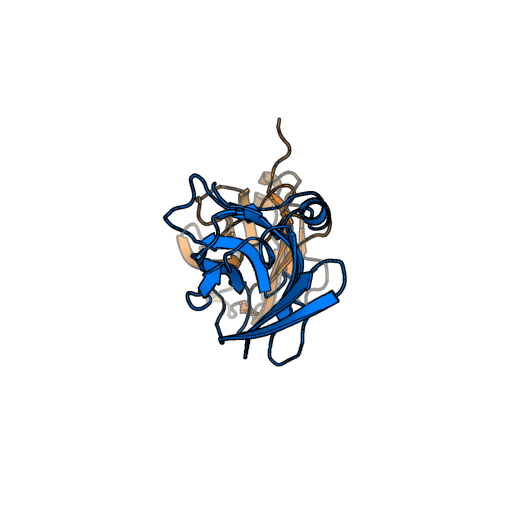51 PRO A CA 1
ATOM 1360 C C . PRO A 1 88 ? 8.610 -1.031 5.773 1.00 11.51 151 PRO A C 1
ATOM 1361 O O . PRO A 1 88 ? 9.300 -0.940 6.791 1.00 13.08 151 PRO A O 1
ATOM 1372 N N . ARG A 1 89 ? 7.772 -0.080 5.376 1.00 9.81 152 ARG A N 1
ATOM 1373 C CA . ARG A 1 89 ? 7.541 1.093 6.209 1.00 10.98 152 ARG A CA 1
ATOM 1374 C C . ARG A 1 89 ? 6.268 1.785 5.744 1.00 10.82 152 ARG A C 1
ATOM 1375 O O . ARG A 1 89 ? 5.806 1.540 4.634 1.00 10.37 152 ARG A O 1
ATOM 1396 N N . ALA A 1 90 ? 5.714 2.650 6.588 1.00 10.94 153 ALA A N 1
ATOM 1397 C CA . ALA A 1 90 ? 4.526 3.402 6.204 1.00 11.77 153 ALA A CA 1
ATOM 1398 C C . ALA A 1 90 ? 4.752 4.402 5.082 1.00 11.28 153 ALA A C 1
ATOM 1399 O O . ALA A 1 90 ? 3.945 4.513 4.171 1.00 13.05 153 ALA A O 1
ATOM 1406 N N . ALA A 1 91 ? 5.842 5.164 5.158 1.00 11.19 154 ALA A N 1
ATOM 1407 C CA . ALA A 1 91 ? 6.057 6.283 4.242 1.00 12.51 154 ALA A CA 1
ATOM 1408 C C . ALA A 1 91 ? 6.492 5.844 2.847 1.00 11.28 154 ALA A C 1
ATOM 1409 O O . ALA A 1 91 ? 7.224 4.882 2.636 1.00 11.24 154 ALA A O 1
ATOM 1416 N N . ALA A 1 92 ? 6.028 6.606 1.871 1.00 12.45 155 ALA A N 1
ATOM 1417 C CA . ALA A 1 92 ? 6.404 6.424 0.483 1.00 12.02 155 ALA A CA 1
ATOM 1418 C C . ALA A 1 92 ? 7.917 6.452 0.331 1.00 11.31 155 ALA A C 1
ATOM 1419 O O . ALA A 1 92 ? 8.643 7.222 0.980 1.00 12.22 155 ALA A O 1
ATOM 1426 N N . TYR A 1 93 ? 8.372 5.603 -0.582 1.00 9.12 156 TYR A N 1
ATOM 1427 C CA . TYR A 1 93 ? 9.719 5.713 -1.131 1.00 9.41 156 TYR A CA 1
ATOM 1428 C C . TYR A 1 93 ? 9.625 6.450 -2.458 1.00 9.39 156 TYR A C 1
ATOM 1429 O O . TYR A 1 93 ? 8.742 6.191 -3.271 1.00 12.16 156 TYR A O 1
ATOM 1447 N N . GLU A 1 94 ? 10.585 7.328 -2.700 1.00 10.16 157 GLU A N 1
ATOM 1448 C CA . GLU A 1 94 ? 10.697 8.070 -3.954 1.00 11.93 157 GLU A CA 1
ATOM 1449 C C . GLU A 1 94 ? 12.054 7.790 -4.577 1.00 12.42 157 GLU A C 1
ATOM 1450 O O . GLU A 1 94 ? 13.093 8.104 -3.982 1.00 15.25 157 GLU A O 1
ATOM 1462 N N . PHE A 1 95 ? 12.041 7.159 -5.746 1.00 10.24 158 PHE A N 1
ATOM 1463 C CA . PHE A 1 95 ? 13.246 6.914 -6.516 1.00 12.84 158 PHE A CA 1
ATOM 1464 C C . PHE A 1 95 ? 13.287 7.930 -7.648 1.00 12.99 158 PHE A C 1
ATOM 1465 O O . PHE A 1 95 ? 12.291 8.160 -8.332 1.00 11.84 158 PHE A O 1
ATOM 1482 N N . LEU A 1 96 ? 14.455 8.529 -7.856 1.00 12.12 159 LEU A N 1
ATOM 1483 C CA . LEU A 1 96 ? 14.686 9.430 -8.984 1.00 15.03 159 LEU A CA 1
ATOM 1484 C C . LEU A 1 96 ? 15.728 8.893 -9.951 1.00 13.77 159 LEU A C 1
ATOM 1485 O O . LEU A 1 96 ? 16.794 8.470 -9.506 1.00 15.40 159 LEU A O 1
ATOM 1501 N N . THR A 1 97 ? 15.418 8.920 -11.238 1.00 12.73 160 THR A N 1
ATOM 1502 C CA . THR A 1 97 ? 16.428 8.637 -12.246 1.00 14.33 160 THR A CA 1
ATOM 1503 C C . THR A 1 97 ? 17.436 9.786 -12.326 1.00 16.34 160 THR A C 1
ATOM 1504 O O . THR A 1 97 ? 17.185 10.883 -11.828 1.00 17.47 160 THR A O 1
ATOM 1515 N N . PRO A 1 98 ? 18.596 9.533 -12.931 1.00 16.59 161 PRO A N 1
ATOM 1516 C CA . PRO A 1 98 ? 19.534 10.637 -13.123 1.00 17.96 161 PRO A CA 1
ATOM 1517 C C . PRO A 1 98 ? 18.943 11.688 -14.053 1.00 18.57 161 PRO A C 1
ATOM 1518 O O . PRO A 1 98 ? 18.113 11.443 -14.924 1.00 20.02 161 PRO A O 1
ATOM 1529 N N . VAL A 1 99 ? 19.405 12.921 -13.875 1.00 17.74 162 VAL A N 1
ATOM 1530 C CA . VAL A 1 99 ? 19.004 13.980 -14.790 1.00 17.70 162 VAL A CA 1
ATOM 1531 C C . VAL A 1 99 ? 19.365 13.622 -16.228 1.00 19.72 162 VAL A C 1
ATOM 1532 O O . VAL A 1 99 ? 20.449 13.100 -16.500 1.00 22.15 162 VAL A O 1
ATOM 1545 N N . GLU A 1 100 ? 18.448 13.912 -17.144 1.00 19.86 163 GLU A N 1
ATOM 1546 C CA . GLU A 1 100 ? 18.734 13.733 -18.565 1.00 23.04 163 GLU A CA 1
ATOM 1547 C C . GLU A 1 100 ? 18.224 14.990 -19.249 1.00 23.14 163 GLU A C 1
ATOM 1548 O O . GLU A 1 100 ? 17.502 15.769 -18.636 1.00 19.80 163 GLU A O 1
ATOM 1560 N N . GLU A 1 101 ? 18.589 15.177 -20.514 1.00 26.00 164 GLU A N 1
ATOM 1561 C CA . GLU A 1 101 ? 18.169 16.347 -21.271 1.00 28.30 164 GLU A CA 1
ATOM 1562 C C . GLU A 1 101 ? 17.244 15.848 -22.374 1.00 26.55 164 GLU A C 1
ATOM 1563 O O . GLU A 1 101 ? 17.552 14.869 -23.056 1.00 27.60 164 GLU A O 1
ATOM 1575 N N . ALA A 1 102 ? 16.103 16.508 -22.526 1.00 23.94 165 ALA A N 1
ATOM 1576 C CA . ALA A 1 102 ? 15.194 16.182 -23.618 1.00 21.96 165 ALA A CA 1
ATOM 1577 C C . ALA A 1 102 ? 15.928 16.489 -24.917 1.00 23.85 165 ALA A C 1
ATOM 1578 O O . ALA A 1 102 ? 16.721 17.423 -24.945 1.00 24.28 165 ALA A O 1
ATOM 1585 N N . PRO A 1 103 ? 15.684 15.733 -25.981 1.00 25.11 166 PRO A N 1
ATOM 1586 C CA . PRO A 1 103 ? 16.380 16.042 -27.233 1.00 24.78 166 PRO A CA 1
ATOM 1587 C C . PRO A 1 103 ? 15.809 17.334 -27.798 1.00 24.47 166 PRO A C 1
ATOM 1588 O O . PRO A 1 103 ? 14.827 17.879 -27.293 1.00 21.73 166 PRO A O 1
ATOM 1599 N N . LYS A 1 104 ? 16.440 17.808 -28.868 1.00 24.42 167 LYS A N 1
ATOM 1600 C CA . LYS A 1 104 ? 16.090 19.110 -29.414 1.00 25.52 167 LYS A CA 1
ATOM 1601 C C . LYS A 1 104 ? 16.304 19.112 -30.922 1.00 22.31 167 LYS A C 1
ATOM 1602 O O . LYS A 1 104 ? 17.085 18.323 -31.453 1.00 23.77 167 LYS A O 1
ATOM 1621 N N . GLY A 1 105 ? 15.579 19.998 -31.592 1.00 18.89 168 GLY A N 1
ATOM 1622 C CA . GLY A 1 105 ? 15.763 20.111 -33.027 1.00 19.47 168 GLY A CA 1
ATOM 1623 C C . GLY A 1 105 ? 14.561 19.525 -33.738 1.00 19.66 168 GLY A C 1
ATOM 1624 O O . GLY A 1 105 ? 13.831 18.690 -33.193 1.00 18.96 168 GLY A O 1
ATOM 1628 N N . MET A 1 106 ? 14.325 19.951 -34.973 1.00 19.24 169 MET A N 1
ATOM 1629 C CA . MET A 1 106 ? 13.119 19.537 -35.670 1.00 17.51 169 MET A CA 1
ATOM 1630 C C . MET A 1 106 ? 12.972 18.024 -35.803 1.00 18.78 169 MET A C 1
ATOM 1631 O O . MET A 1 106 ? 11.879 17.466 -35.717 1.00 20.59 169 MET A O 1
ATOM 1645 N N . LEU A 1 107 ? 14.095 17.351 -36.025 1.00 16.68 170 LEU A N 1
ATOM 1646 C CA . LEU A 1 107 ? 14.077 15.910 -36.240 1.00 18.12 170 LEU A CA 1
ATOM 1647 C C . LEU A 1 107 ? 13.551 15.172 -35.010 1.00 16.78 170 LEU A C 1
ATOM 1648 O O . LEU A 1 107 ? 12.783 14.225 -35.160 1.00 19.68 170 LEU A O 1
ATOM 1664 N N . ALA A 1 108 ? 13.978 15.604 -33.827 1.00 16.64 171 ALA A N 1
ATOM 1665 C CA . ALA A 1 108 ? 13.636 15.050 -32.522 1.00 16.00 171 ALA A CA 1
AT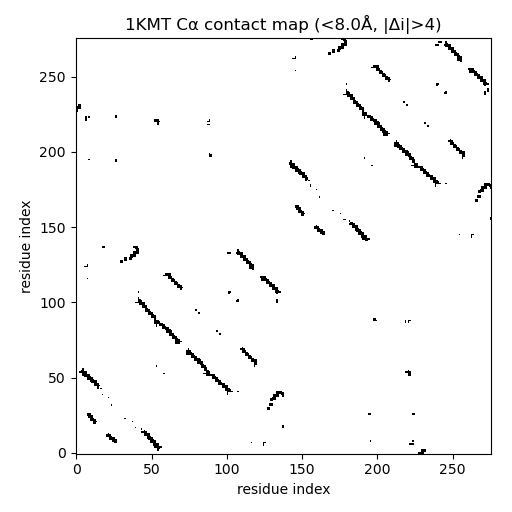OM 1666 C C . ALA A 1 108 ? 12.266 15.484 -32.010 1.00 16.31 171 ALA A C 1
ATOM 1667 O O . ALA A 1 108 ? 11.711 14.839 -31.114 1.00 17.26 171 ALA A O 1
ATOM 1674 N N . ARG A 1 109 ? 11.657 16.547 -32.519 1.00 16.57 172 ARG A N 1
ATOM 1675 C CA . ARG A 1 109 ? 10.379 16.967 -31.957 1.00 17.32 172 ARG A CA 1
ATOM 1676 C C . ARG A 1 109 ? 9.253 16.015 -32.336 1.00 18.80 172 ARG A C 1
ATOM 1677 O O . ARG A 1 109 ? 9.304 15.384 -33.392 1.00 20.64 172 ARG A O 1
ATOM 1698 N N . GLY A 1 110 ? 8.263 15.915 -31.456 1.00 15.83 173 GLY A N 1
ATOM 1699 C CA . GLY A 1 110 ? 7.082 15.107 -31.681 1.00 17.34 173 GLY A CA 1
ATOM 1700 C C . GLY A 1 110 ? 6.877 14.143 -30.526 1.00 15.52 173 GLY A C 1
ATOM 1701 O O . GLY A 1 110 ? 7.424 14.314 -29.426 1.00 15.91 173 GLY A O 1
ATOM 1705 N N . SER A 1 111 ? 6.086 13.104 -30.781 1.00 15.44 174 SER A N 1
ATOM 1706 C CA . SER A 1 111 ? 5.678 12.234 -29.685 1.00 18.00 174 SER A CA 1
ATOM 1707 C C . SER A 1 111 ? 6.544 10.984 -29.602 1.00 16.70 174 SER A C 1
ATOM 1708 O O . SER A 1 111 ? 7.091 10.477 -30.577 1.00 17.45 174 SER A O 1
ATOM 1716 N N . TYR A 1 112 ? 6.666 10.526 -28.362 1.00 13.82 175 TYR A N 1
ATOM 1717 C CA . TYR A 1 112 ? 7.409 9.344 -27.937 1.00 13.81 175 TYR A CA 1
ATOM 1718 C C . TYR A 1 112 ? 6.463 8.569 -27.030 1.00 13.79 175 TYR A C 1
ATOM 1719 O O . TYR A 1 112 ? 5.682 9.181 -26.300 1.00 16.17 175 TYR A O 1
ATOM 1737 N N . SER A 1 113 ? 6.536 7.242 -27.067 1.00 13.77 176 SER A N 1
ATOM 1738 C CA . SER A 1 113 ? 5.797 6.398 -26.131 1.00 14.31 176 SER A CA 1
ATOM 1739 C C . SER A 1 113 ? 6.792 5.605 -25.293 1.00 14.52 176 SER A C 1
ATOM 1740 O O . SER A 1 113 ? 7.836 5.163 -25.772 1.00 15.38 176 SER A O 1
ATOM 1748 N N . ILE A 1 114 ? 6.456 5.471 -24.015 1.00 11.85 177 ILE A N 1
ATOM 1749 C CA . ILE A 1 114 ? 7.348 4.846 -23.058 1.00 12.99 177 ILE A CA 1
ATOM 1750 C C . ILE A 1 114 ? 6.624 3.681 -22.408 1.00 13.55 177 ILE A C 1
ATOM 1751 O O . ILE A 1 114 ? 5.527 3.836 -21.873 1.00 13.40 177 ILE A O 1
ATOM 1767 N N . LYS A 1 115 ? 7.255 2.514 -22.454 1.00 10.88 178 LYS A N 1
ATOM 1768 C CA . LYS A 1 115 ? 6.813 1.330 -21.723 1.00 13.64 178 LYS A CA 1
ATOM 1769 C C . LYS A 1 115 ? 7.684 1.199 -20.481 1.00 11.54 178 LYS A C 1
ATOM 1770 O O . LYS A 1 115 ? 8.900 1.051 -20.580 1.00 13.51 178 LYS A O 1
ATOM 1789 N N . SER A 1 116 ? 7.027 1.312 -19.331 1.00 10.97 179 SER A N 1
ATOM 1790 C CA . SER A 1 116 ? 7.679 1.266 -18.026 1.00 10.61 179 SER A CA 1
ATOM 1791 C C . SER A 1 116 ? 7.360 -0.023 -17.293 1.00 10.46 179 SER A C 1
ATOM 1792 O O . SER A 1 116 ? 6.229 -0.527 -17.362 1.00 12.00 179 SER A O 1
ATOM 1800 N N . ARG A 1 117 ? 8.352 -0.539 -16.577 1.00 10.41 180 ARG A N 1
ATOM 1801 C CA . ARG A 1 117 ? 8.173 -1.716 -15.734 1.00 12.24 180 ARG A CA 1
ATOM 1802 C C . ARG A 1 117 ? 8.946 -1.523 -14.442 1.00 11.08 180 ARG A C 1
ATOM 1803 O O . ARG A 1 117 ? 10.109 -1.124 -14.463 1.00 12.53 180 ARG A O 1
ATOM 1824 N N . PHE A 1 118 ? 8.305 -1.894 -13.337 1.00 11.05 181 PHE A N 1
ATOM 1825 C CA . PHE A 1 118 ? 8.924 -1.889 -12.020 1.00 10.45 181 PHE A CA 1
ATOM 1826 C C . PHE A 1 118 ? 9.002 -3.341 -11.561 1.00 11.12 181 PHE A C 1
ATOM 1827 O O . PHE A 1 118 ? 7.973 -4.021 -11.461 1.00 11.02 181 PHE A O 1
ATOM 1844 N N . THR A 1 119 ? 10.201 -3.864 -11.343 1.00 10.86 182 THR A N 1
ATOM 1845 C CA . THR A 1 119 ? 10.472 -5.274 -11.073 1.00 10.94 182 THR A CA 1
ATOM 1846 C C . THR A 1 119 ? 11.511 -5.383 -9.964 1.00 10.76 182 THR A C 1
ATOM 1847 O O . THR A 1 119 ? 11.811 -4.415 -9.275 1.00 11.10 182 THR A O 1
ATOM 1858 N N . ASP A 1 120 ? 12.101 -6.570 -9.805 1.00 12.60 183 ASP A N 1
ATOM 1859 C CA . ASP A 1 120 ? 13.073 -6.817 -8.749 1.00 13.54 183 ASP A CA 1
ATOM 1860 C C . ASP A 1 120 ? 13.905 -8.038 -9.126 1.00 13.46 183 ASP A C 1
ATOM 1861 O O . ASP A 1 120 ? 13.800 -8.527 -10.253 1.00 15.17 183 ASP A O 1
ATOM 1870 N N . ASP A 1 121 ? 14.735 -8.543 -8.220 1.00 14.00 184 ASP A N 1
ATOM 1871 C CA . ASP A 1 121 ? 15.657 -9.649 -8.478 1.00 15.87 184 ASP A CA 1
ATOM 1872 C C . ASP A 1 121 ? 14.936 -10.933 -8.847 1.00 18.63 184 ASP A C 1
ATOM 1873 O O . ASP A 1 121 ? 15.510 -11.795 -9.509 1.00 21.73 184 ASP A O 1
ATOM 1882 N N . ASP A 1 122 ? 13.702 -11.084 -8.393 1.00 15.64 185 ASP A N 1
ATOM 1883 C CA . ASP A 1 122 ? 12.910 -12.245 -8.765 1.00 18.79 185 ASP A CA 1
ATOM 1884 C C . ASP A 1 122 ? 12.104 -12.073 -10.046 1.00 18.50 185 ASP A C 1
ATOM 1885 O O . ASP A 1 122 ? 11.327 -12.944 -10.449 1.00 20.05 185 ASP A O 1
ATOM 1894 N N . LYS A 1 123 ? 12.280 -10.944 -10.718 1.00 17.58 186 LYS A N 1
ATOM 1895 C CA . LYS A 1 123 ? 11.613 -10.610 -11.970 1.00 16.62 186 LYS A CA 1
ATOM 1896 C C . LYS A 1 123 ? 10.102 -10.539 -11.802 1.00 15.36 186 LYS A C 1
ATOM 1897 O O . LYS A 1 123 ? 9.325 -10.763 -12.723 1.00 18.78 186 LYS A O 1
ATOM 1916 N N . THR A 1 124 ? 9.614 -10.191 -10.618 1.00 13.85 187 THR A N 1
ATOM 1917 C CA . THR A 1 124 ? 8.191 -9.969 -10.380 1.00 13.89 187 THR A CA 1
ATOM 1918 C C . THR A 1 124 ? 7.699 -8.721 -11.105 1.00 14.01 187 THR A C 1
ATOM 1919 O O . THR A 1 124 ? 8.372 -7.694 -11.063 1.00 14.01 187 THR A O 1
ATOM 1930 N N . ASP A 1 125 ? 6.568 -8.772 -11.789 1.00 13.44 188 ASP A N 1
ATOM 1931 C CA . ASP A 1 125 ? 5.961 -7.605 -12.411 1.00 13.29 188 ASP A CA 1
ATOM 1932 C C . ASP A 1 125 ? 5.194 -6.813 -11.359 1.00 12.71 188 ASP A C 1
ATOM 1933 O O . ASP A 1 125 ? 3.987 -6.970 -11.203 1.00 15.28 188 ASP A O 1
ATOM 1942 N N . HIS A 1 126 ? 5.858 -5.951 -10.598 1.00 10.80 189 HIS A N 1
ATOM 1943 C CA . HIS A 1 126 ? 5.162 -5.144 -9.604 1.00 12.22 189 HIS A CA 1
ATOM 1944 C C . HIS A 1 126 ? 4.173 -4.165 -10.229 1.00 11.94 189 HIS A C 1
ATOM 1945 O O . HIS A 1 126 ? 3.089 -3.982 -9.693 1.00 13.99 189 HIS A O 1
ATOM 1960 N N . LEU A 1 127 ? 4.556 -3.592 -11.362 1.00 10.50 190 LEU A N 1
ATOM 1961 C CA . LEU A 1 127 ? 3.616 -2.847 -12.191 1.00 10.88 190 LEU A CA 1
ATOM 1962 C C . LEU A 1 127 ? 4.271 -2.558 -13.533 1.00 10.31 190 LEU A C 1
ATOM 1963 O O . LEU A 1 127 ? 5.477 -2.292 -13.585 1.00 11.86 190 LEU A O 1
ATOM 1979 N N . SER A 1 128 ? 3.458 -2.586 -14.587 1.00 10.67 191 SER A N 1
ATOM 1980 C CA . SER A 1 128 ? 3.867 -2.206 -15.937 1.00 12.22 191 SER A CA 1
ATOM 1981 C C . SER A 1 128 ? 2.811 -1.237 -16.462 1.00 12.36 191 SER A C 1
ATOM 1982 O O . SER A 1 128 ? 1.618 -1.419 -16.230 1.00 13.62 191 SER A O 1
ATOM 1990 N N . TRP A 1 129 ? 3.278 -0.215 -17.179 1.00 10.29 192 TRP A N 1
ATOM 1991 C CA . TRP A 1 129 ? 2.362 0.786 -17.710 1.00 11.10 192 TRP A CA 1
ATOM 1992 C C . TRP A 1 129 ? 3.043 1.483 -18.871 1.00 11.31 192 TRP A C 1
ATOM 1993 O O . TRP A 1 129 ? 4.248 1.394 -19.090 1.00 12.49 192 TRP A O 1
ATOM 2014 N N . GLU A 1 130 ? 2.224 2.201 -19.633 1.00 11.52 193 GLU A N 1
ATOM 2015 C CA . GLU A 1 130 ? 2.684 2.888 -20.840 1.00 12.08 193 GLU A CA 1
ATOM 2016 C C . GLU A 1 130 ? 2.187 4.333 -20.814 1.00 12.26 193 GLU A C 1
ATOM 2017 O O . GLU A 1 130 ? 1.054 4.601 -20.415 1.00 13.78 193 GLU A O 1
ATOM 2029 N N . TRP A 1 131 ? 3.034 5.267 -21.235 1.00 11.24 194 TRP A N 1
ATOM 2030 C CA . TRP A 1 131 ? 2.677 6.682 -21.172 1.00 10.93 194 TRP A CA 1
ATOM 2031 C C . TRP A 1 131 ? 3.415 7.365 -22.316 1.00 11.13 194 TRP A C 1
ATOM 2032 O O . TRP A 1 131 ? 4.289 6.800 -22.960 1.00 13.31 194 TRP A O 1
ATOM 2053 N N . ASN A 1 132 ? 3.056 8.624 -22.532 1.00 12.14 195 ASN A N 1
ATOM 2054 C CA . ASN A 1 132 ? 3.554 9.358 -23.696 1.00 12.19 195 ASN A CA 1
ATOM 2055 C C . ASN A 1 132 ? 4.123 10.715 -23.298 1.00 12.01 195 ASN A C 1
ATOM 2056 O O . ASN A 1 132 ? 3.718 11.351 -22.325 1.00 12.47 195 ASN A O 1
ATOM 2067 N N . LEU A 1 133 ? 5.104 11.094 -24.109 1.00 12.43 196 LEU A N 1
ATOM 2068 C CA . LEU A 1 133 ? 5.808 12.359 -24.002 1.00 15.67 196 LEU A CA 1
ATOM 2069 C C . LEU A 1 133 ? 5.791 13.029 -25.366 1.00 14.37 196 LEU A C 1
ATOM 2070 O O . LEU A 1 133 ? 6.042 12.359 -26.363 1.00 16.94 196 LEU A O 1
ATOM 2086 N N . THR A 1 134 ? 5.522 14.329 -25.401 1.00 13.68 197 THR A N 1
ATOM 2087 C CA . THR A 1 134 ? 5.583 15.085 -26.646 1.00 14.85 197 THR A CA 1
ATOM 2088 C C . THR A 1 134 ? 6.598 16.214 -26.485 1.00 15.09 197 THR A C 1
ATOM 2089 O O . THR A 1 134 ? 6.468 17.066 -25.605 1.00 15.81 197 THR A O 1
ATOM 2100 N N . ILE A 1 135 ? 7.628 16.173 -27.328 1.00 13.48 198 ILE A N 1
ATOM 2101 C CA . ILE A 1 135 ? 8.691 17.172 -27.317 1.00 14.46 198 ILE A CA 1
ATOM 2102 C C . ILE A 1 135 ? 8.295 18.324 -28.241 1.00 15.58 198 ILE A C 1
ATOM 2103 O O . ILE A 1 135 ? 8.044 18.070 -29.425 1.00 16.52 198 ILE A O 1
ATOM 2119 N N . LYS A 1 136 ? 8.199 19.547 -27.726 1.00 15.61 199 LYS A N 1
ATOM 2120 C CA . LYS A 1 136 ? 7.779 20.716 -28.491 1.00 16.98 199 LYS A CA 1
ATOM 2121 C C . LYS A 1 136 ? 8.818 21.827 -28.401 1.00 18.00 199 LYS A C 1
ATOM 2122 O O . LYS A 1 136 ? 9.681 21.843 -27.531 1.00 17.92 199 LYS A O 1
ATOM 2141 N N . LYS A 1 137 ? 8.733 22.774 -29.329 1.00 20.02 200 LYS A N 1
ATOM 2142 C CA . LYS A 1 137 ? 9.641 23.910 -29.337 1.00 22.46 200 LYS A CA 1
ATOM 2143 C C . LYS A 1 137 ? 9.479 24.728 -28.062 1.00 22.31 200 LYS A C 1
ATOM 2144 O O . LYS A 1 137 ? 10.458 25.237 -27.523 1.00 25.87 200 LYS A O 1
ATOM 2163 N N . ASP A 1 138 ? 8.239 24.845 -27.602 1.00 21.43 201 ASP A N 1
ATOM 2164 C CA . ASP A 1 138 ? 7.885 25.552 -26.381 1.00 24.04 201 ASP A CA 1
ATOM 2165 C C . ASP A 1 138 ? 6.868 24.805 -25.527 1.00 23.94 201 ASP A C 1
ATOM 2166 O O . ASP A 1 138 ? 6.245 23.850 -25.994 1.00 23.79 201 ASP A O 1
ATOM 2175 N N . TRP A 1 139 ? 6.694 25.238 -24.283 1.00 24.12 202 TRP A N 1
ATOM 2176 C CA . TRP A 1 139 ? 5.780 24.596 -23.345 1.00 24.16 202 TRP A CA 1
ATOM 2177 C C . TRP A 1 139 ? 4.334 24.729 -23.797 1.00 25.41 202 TRP A C 1
ATOM 2178 O O . TRP A 1 139 ? 3.521 23.836 -23.573 1.00 25.75 202 TRP A O 1
ATOM 2199 N N . ALA B 1 2 ? -22.468 11.494 1.867 1.00 28.19 65 ALA B N 1
ATOM 2200 C CA . ALA B 1 2 ? -23.133 10.423 1.064 1.00 24.58 65 ALA B CA 1
ATOM 2201 C C . ALA B 1 2 ? -22.174 9.723 0.110 1.00 19.29 65 ALA B C 1
ATOM 2202 O O . ALA B 1 2 ? -22.442 8.585 -0.303 1.00 16.64 65 ALA B O 1
ATOM 2209 N N . MET B 1 3 ? -21.119 10.435 -0.282 1.00 18.31 66 MET B N 1
ATOM 2210 C CA . MET B 1 3 ? -20.062 9.845 -1.090 1.00 18.26 66 MET B CA 1
ATOM 2211 C C . MET B 1 3 ? -19.611 8.507 -0.529 1.00 16.57 66 MET B C 1
ATOM 2212 O O . MET B 1 3 ? -19.367 8.374 0.673 1.00 19.82 66 MET B O 1
ATOM 2226 N N . VAL B 1 4 ? -19.522 7.539 -1.435 1.00 15.22 67 VAL B N 1
ATOM 2227 C CA . VAL B 1 4 ? -19.045 6.241 -0.981 1.00 13.06 67 VAL B CA 1
ATOM 2228 C C . VAL B 1 4 ? -17.777 6.317 -0.120 1.00 13.09 67 VAL B C 1
ATOM 2229 O O . VAL B 1 4 ? -16.793 6.999 -0.423 1.00 16.18 67 VAL B O 1
ATOM 2242 N N . PRO B 1 5 ? -17.727 5.625 1.012 1.00 11.86 68 PRO B N 1
ATOM 2243 C CA . PRO B 1 5 ? -16.524 5.606 1.851 1.00 13.00 68 PRO B CA 1
ATOM 2244 C C . PRO B 1 5 ? -15.361 4.922 1.156 1.00 12.36 68 PRO B C 1
ATOM 2245 O O . PRO B 1 5 ? -15.522 3.898 0.487 1.00 11.70 68 PRO B O 1
ATOM 2256 N N . ASN B 1 6 ? -14.188 5.526 1.313 1.00 11.54 69 ASN B N 1
ATOM 2257 C CA . ASN B 1 6 ? -12.975 4.983 0.719 1.00 11.53 69 ASN B CA 1
ATOM 2258 C C . ASN B 1 6 ? -12.530 3.665 1.345 1.00 11.73 69 ASN B C 1
ATOM 2259 O O . ASN B 1 6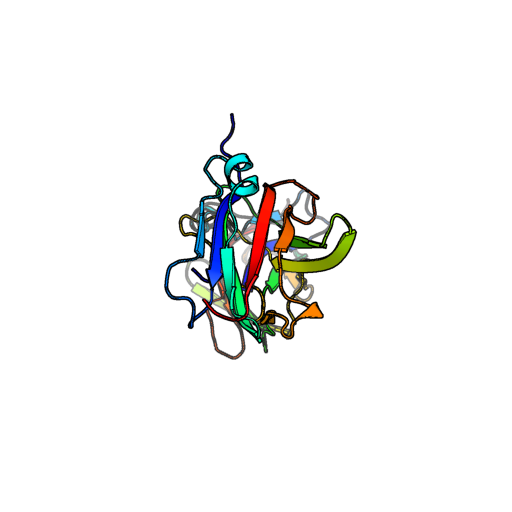 ? -12.181 2.696 0.670 1.00 13.88 69 ASN B O 1
ATOM 2270 N N . VAL B 1 7 ? -12.529 3.619 2.664 1.00 11.06 70 VAL B N 1
ATOM 2271 C CA . VAL B 1 7 ? -12.140 2.444 3.412 1.00 11.08 70 VAL B CA 1
ATOM 2272 C C . VAL B 1 7 ? -13.364 1.859 4.101 1.00 11.85 70 VAL B C 1
ATOM 2273 O O . VAL B 1 7 ? -14.103 2.598 4.763 1.00 13.23 70 VAL B O 1
ATOM 2286 N N . VAL B 1 8 ? -13.593 0.562 3.943 1.00 10.09 71 VAL B N 1
ATOM 2287 C CA . VAL B 1 8 ? -14.661 -0.152 4.642 1.00 10.95 71 VAL B CA 1
ATOM 2288 C C . VAL B 1 8 ? -13.968 -1.303 5.360 1.00 10.62 71 VAL B C 1
ATOM 2289 O O . VAL B 1 8 ? -13.430 -2.207 4.707 1.00 11.08 71 VAL B O 1
ATOM 2302 N N . VAL B 1 9 ? -13.940 -1.298 6.690 1.00 10.51 72 VAL B N 1
ATOM 2303 C CA . VAL B 1 9 ? -13.363 -2.367 7.497 1.00 12.32 72 VAL B CA 1
ATOM 2304 C C . VAL B 1 9 ? -14.495 -3.350 7.735 1.00 11.24 72 VAL B C 1
ATOM 2305 O O . VAL B 1 9 ? -15.547 -3.005 8.287 1.00 13.48 72 VAL B O 1
ATOM 2318 N N . THR B 1 10 ? -14.338 -4.594 7.312 1.00 11.17 73 THR B N 1
ATOM 2319 C CA . THR B 1 10 ? -15.427 -5.558 7.281 1.00 11.60 73 THR B CA 1
ATOM 2320 C C . THR B 1 10 ? -15.338 -6.643 8.344 1.00 12.69 73 THR B C 1
ATOM 2321 O O . THR B 1 10 ? -16.389 -7.156 8.744 1.00 12.53 73 THR B O 1
ATOM 2332 N N . GLY B 1 11 ? -14.148 -7.030 8.798 1.00 10.59 74 GLY B N 1
ATOM 2333 C CA . GLY B 1 11 ? -14.108 -8.157 9.716 1.00 10.72 74 GLY B CA 1
ATOM 2334 C C . GLY B 1 11 ? -12.844 -8.204 10.553 1.00 10.93 74 GLY B C 1
ATOM 2335 O O . GLY B 1 11 ? -11.784 -7.718 10.146 1.00 11.70 74 GLY B O 1
ATOM 2339 N N . LEU B 1 12 ? -12.996 -8.824 11.717 1.00 10.68 75 LEU B N 1
ATOM 2340 C CA . LEU B 1 12 ? -11.892 -9.278 12.556 1.00 10.36 75 LEU B CA 1
ATOM 2341 C C . LEU B 1 12 ? -12.076 -10.768 12.715 1.00 10.98 75 LEU B C 1
ATOM 2342 O O . LEU B 1 12 ? -13.175 -11.253 12.988 1.00 12.70 75 LEU B O 1
ATOM 2358 N N . THR B 1 13 ? -10.979 -11.497 12.564 1.00 10.43 76 THR B N 1
ATOM 2359 C CA . THR B 1 13 ? -10.941 -12.932 12.813 1.00 11.49 76 THR B CA 1
ATOM 2360 C C . THR B 1 13 ? -9.793 -13.212 13.778 1.00 12.20 76 THR B C 1
ATOM 2361 O O . THR B 1 13 ? -8.657 -12.736 13.593 1.00 12.81 76 THR B O 1
ATOM 2372 N N . LEU B 1 14 ? -10.070 -13.972 14.831 1.00 11.42 77 LEU B N 1
ATOM 2373 C CA . LEU B 1 14 ? -9.044 -14.474 15.734 1.00 14.88 77 LEU B CA 1
ATOM 2374 C C . LEU B 1 14 ? -8.664 -15.819 15.122 1.00 15.09 77 LEU B C 1
ATOM 2375 O O . LEU B 1 14 ? -9.431 -16.784 15.201 1.00 17.53 77 LEU B O 1
ATOM 2391 N N . VAL B 1 15 ? -7.530 -15.890 14.441 1.00 14.80 78 VAL B N 1
ATOM 2392 C CA . VAL B 1 15 ? -7.021 -17.047 13.725 1.00 16.18 78 VAL B CA 1
ATOM 2393 C C . VAL B 1 15 ? -6.290 -17.935 14.722 1.00 19.30 78 VAL B C 1
ATOM 2394 O O . VAL B 1 15 ? -5.328 -17.527 15.369 1.00 19.89 78 VAL B O 1
ATOM 2407 N N . CYS B 1 16 ? -6.777 -19.160 14.873 1.00 17.51 79 CYS B N 1
ATOM 2408 C CA . CYS B 1 16 ? -6.221 -20.064 15.872 1.00 17.30 79 CYS B CA 1
ATOM 2409 C C . CYS B 1 16 ? -6.555 -21.504 15.495 1.00 18.27 79 CYS B C 1
ATOM 2410 O O . CYS B 1 16 ? -7.716 -21.894 15.625 1.00 18.88 79 CYS B O 1
ATOM 2417 N N . SER B 1 17 ? -5.533 -22.220 15.037 1.00 21.85 80 SER B N 1
ATOM 2418 C CA . SER B 1 17 ? -5.639 -23.608 14.596 1.00 24.35 80 SER B CA 1
ATOM 2419 C C . SER B 1 17 ? -6.440 -24.510 15.527 1.00 21.64 80 SER B C 1
ATOM 2420 O O . SER B 1 17 ? -7.277 -25.298 15.094 1.00 22.64 80 SER B O 1
ATOM 2428 N N . SER B 1 18 ? -6.151 -24.381 16.815 1.00 19.43 81 SER B N 1
ATOM 2429 C CA . SER B 1 18 ? -6.672 -25.301 17.815 1.00 20.58 81 SER B CA 1
ATOM 2430 C C . SER B 1 18 ? -8.041 -24.914 18.354 1.00 18.55 81 SER B C 1
ATOM 2431 O O . SER B 1 18 ? -8.627 -25.688 19.103 1.00 20.30 81 SER B O 1
ATOM 2439 N N . ALA B 1 19 ? -8.574 -23.750 17.997 1.00 18.00 82 ALA B N 1
ATOM 2440 C CA . ALA B 1 19 ? -9.901 -23.385 18.484 1.00 17.17 82 ALA B CA 1
ATOM 2441 C C . ALA B 1 19 ? -10.965 -24.281 17.855 1.00 18.26 82 ALA B C 1
ATOM 2442 O O . ALA B 1 19 ? -10.858 -24.585 16.669 1.00 19.80 82 ALA B O 1
ATOM 2449 N N . PRO B 1 20 ? -11.983 -24.700 18.597 1.00 15.86 83 PRO B N 1
ATOM 2450 C CA . PRO B 1 20 ? -12.969 -25.601 17.989 1.00 16.99 83 PRO B CA 1
ATOM 2451 C C . PRO B 1 20 ? -13.958 -24.963 17.024 1.00 17.74 83 PRO B C 1
ATOM 2452 O O . PRO B 1 20 ? -14.476 -25.660 16.155 1.00 20.81 83 PRO B O 1
ATOM 2463 N N . GLY B 1 21 ? -14.240 -23.668 17.088 1.00 14.54 84 GLY B N 1
ATOM 2464 C CA . GLY B 1 21 ? -15.132 -23.001 16.162 1.00 16.24 84 GLY B CA 1
ATOM 2465 C C . GLY B 1 21 ? -14.552 -21.686 15.679 1.00 13.78 84 GLY B C 1
ATOM 2466 O O . GLY B 1 21 ? -13.546 -21.197 16.209 1.00 14.78 84 GLY B O 1
ATOM 2470 N N . PRO B 1 22 ? -15.161 -21.104 14.658 1.00 13.74 85 PRO B N 1
ATOM 2471 C CA . PRO B 1 22 ? -14.705 -19.817 14.125 1.00 14.99 85 PRO B CA 1
ATOM 2472 C C . PRO B 1 22 ? -14.875 -18.729 15.177 1.00 13.74 85 PRO B C 1
ATOM 2473 O O . PRO B 1 22 ? -15.813 -18.744 15.974 1.00 14.91 85 PRO B O 1
ATOM 2484 N N . LEU B 1 23 ? -13.964 -17.771 15.141 1.00 11.81 86 LEU B N 1
ATOM 2485 C CA . LEU B 1 23 ? -13.937 -16.630 16.049 1.00 11.99 86 LEU B CA 1
ATOM 2486 C C . LEU B 1 23 ? -13.892 -15.369 15.198 1.00 12.41 86 LEU B C 1
ATOM 2487 O O . LEU B 1 23 ? -12.826 -14.886 14.810 1.00 12.61 86 LEU B O 1
ATOM 2503 N N . GLU B 1 24 ? -15.064 -14.845 14.872 1.00 11.33 87 GLU B N 1
ATOM 2504 C CA . GLU B 1 24 ? -15.213 -13.787 13.886 1.00 12.78 87 GLU B CA 1
ATOM 2505 C C . GLU B 1 24 ? -16.110 -12.683 14.402 1.00 11.70 87 GLU B C 1
ATOM 2506 O O . GLU B 1 24 ? -17.130 -12.963 15.029 1.00 13.84 87 GLU B O 1
ATOM 2518 N N . LEU B 1 25 ? -15.727 -11.444 14.139 1.00 10.52 88 LEU B N 1
ATOM 2519 C CA . LEU B 1 25 ? -16.534 -10.247 14.324 1.00 11.01 88 LEU B CA 1
ATOM 2520 C C . LEU B 1 25 ? -16.869 -9.648 12.974 1.00 11.82 88 LEU B C 1
ATOM 2521 O O . LEU B 1 25 ? -15.966 -9.354 12.198 1.00 12.26 88 LEU B O 1
ATOM 2537 N N . ASP B 1 26 ? -18.150 -9.465 12.692 1.00 11.06 89 ASP B N 1
ATOM 2538 C CA . ASP B 1 26 ? -18.618 -8.770 11.504 1.00 12.09 89 ASP B CA 1
ATOM 2539 C C . ASP B 1 26 ? -18.616 -7.289 11.815 1.00 12.14 89 ASP B C 1
ATOM 2540 O O . ASP B 1 26 ? -19.481 -6.773 12.520 1.00 12.87 89 ASP B O 1
ATOM 2549 N N . LEU B 1 27 ? -17.623 -6.544 11.352 1.00 11.19 90 LEU B N 1
ATOM 2550 C CA . LEU B 1 27 ? -17.444 -5.137 11.679 1.00 11.21 90 LEU B CA 1
ATOM 2551 C C . LEU B 1 27 ? -18.337 -4.209 10.872 1.00 11.83 90 LEU B C 1
ATOM 2552 O O . LEU B 1 27 ? -18.285 -3.004 11.086 1.00 13.16 90 LEU B O 1
ATOM 2568 N N . THR B 1 28 ? -19.155 -4.782 9.996 1.00 12.60 91 THR B N 1
ATOM 2569 C CA . THR B 1 28 ? -20.154 -3.976 9.305 1.00 14.64 91 THR B CA 1
ATOM 2570 C C . THR B 1 28 ? -21.473 -4.048 10.070 1.00 16.16 91 THR B C 1
ATOM 2571 O O . THR B 1 28 ? -22.414 -3.358 9.678 1.00 17.68 91 THR B O 1
ATOM 2582 N N . GLY B 1 29 ? -21.572 -4.805 11.162 1.00 15.30 92 GLY B N 1
ATOM 2583 C CA . GLY B 1 29 ? -22.777 -4.893 11.971 1.00 17.40 92 GLY B CA 1
ATOM 2584 C C . GLY B 1 29 ? -22.782 -3.996 13.191 1.00 17.42 92 GLY B C 1
ATOM 2585 O O . GLY B 1 29 ? -22.141 -2.953 13.308 1.00 16.80 92 GLY B O 1
ATOM 2589 N N . ASP B 1 30 ? -23.584 -4.412 14.169 1.00 19.49 93 ASP B N 1
ATOM 2590 C CA . ASP B 1 30 ? -23.711 -3.678 15.422 1.00 20.43 93 ASP B CA 1
ATOM 2591 C C . ASP B 1 30 ? -22.508 -3.831 16.348 1.00 17.13 93 ASP B C 1
ATOM 2592 O O . ASP B 1 30 ? -22.346 -4.853 17.012 1.00 18.19 93 ASP B O 1
ATOM 2601 N N . LEU B 1 31 ? -21.680 -2.797 16.419 1.00 15.18 94 LEU B N 1
ATOM 2602 C CA . LEU B 1 31 ? -20.432 -2.929 17.163 1.00 15.81 94 LEU B CA 1
ATOM 2603 C C . LEU B 1 31 ? -20.675 -2.986 18.663 1.00 14.74 94 LEU B C 1
ATOM 2604 O O . LEU B 1 31 ? -19.915 -3.572 19.421 1.00 15.00 94 LEU B O 1
ATOM 2620 N N . GLU B 1 32 ? -21.796 -2.424 19.109 1.00 14.43 95 GLU B N 1
ATOM 2621 C CA . GLU B 1 32 ? -22.043 -2.423 20.549 1.00 15.78 95 GLU B CA 1
ATOM 2622 C C . GLU B 1 32 ? -22.293 -3.823 21.104 1.00 15.10 95 GLU B C 1
ATOM 2623 O O . GLU B 1 32 ? -21.976 -4.101 22.254 1.00 17.11 95 GLU B O 1
ATOM 2635 N N . SER B 1 33 ? -22.819 -4.716 20.280 1.00 14.72 96 SER B N 1
ATOM 2636 C CA . SER B 1 33 ? -23.162 -6.070 20.681 1.00 17.57 96 SER B CA 1
ATOM 2637 C C . SER B 1 33 ? -21.921 -6.792 21.190 1.00 15.87 96 SER B C 1
ATOM 2638 O O . SER B 1 33 ? -22.005 -7.670 22.050 1.00 17.06 96 SER B O 1
ATOM 2646 N N . PHE B 1 34 ? -20.744 -6.453 20.668 1.00 14.33 97 PHE B N 1
ATOM 2647 C CA . PHE B 1 34 ? -19.541 -7.182 21.046 1.00 14.01 97 PHE B CA 1
ATOM 2648 C C . PHE B 1 34 ? -19.206 -7.012 22.521 1.00 14.30 97 PHE B C 1
ATOM 2649 O O . PHE B 1 34 ? -18.522 -7.834 23.118 1.00 14.83 97 PHE B O 1
ATOM 2666 N N . LYS B 1 35 ? -19.662 -5.914 23.113 1.00 14.79 98 LYS B N 1
ATOM 2667 C CA . LYS B 1 35 ? -19.369 -5.637 24.515 1.00 15.39 98 LYS B CA 1
ATOM 2668 C C . LYS B 1 35 ? -20.071 -6.598 25.479 1.00 16.26 98 LYS B C 1
ATOM 2669 O O . LYS B 1 35 ? -19.729 -6.646 26.661 1.00 20.05 98 LYS B O 1
ATOM 2688 N N . LYS B 1 36 ? -21.030 -7.368 24.983 1.00 14.81 99 LYS B N 1
ATOM 2689 C CA . LYS B 1 36 ? -21.747 -8.387 25.747 1.00 16.22 99 LYS B CA 1
ATOM 2690 C C . LYS B 1 36 ? -21.327 -9.798 25.340 1.00 17.86 99 LYS B C 1
ATOM 2691 O O . LYS B 1 36 ? -21.992 -10.740 25.768 1.00 21.80 99 LYS B O 1
ATOM 2710 N N . GLN B 1 37 ? -20.259 -9.921 24.552 1.00 15.21 100 GLN B N 1
ATOM 2711 C CA . GLN B 1 37 ? -19.806 -11.201 24.017 1.00 16.37 100 GLN B CA 1
ATOM 2712 C C . GLN B 1 37 ? -18.335 -11.319 24.370 1.00 13.96 100 GLN B C 1
ATOM 2713 O O . GLN B 1 37 ? -17.690 -10.326 24.684 1.00 14.69 100 GLN B O 1
ATOM 2727 N N . SER B 1 38 ? -17.764 -12.518 24.299 1.00 13.79 101 SER B N 1
ATOM 2728 C CA . SER B 1 38 ? -16.323 -12.700 24.433 1.00 15.26 101 SER B CA 1
ATOM 2729 C C . SER B 1 38 ? -15.913 -13.924 23.626 1.00 14.27 101 SER B C 1
ATOM 2730 O O . SER B 1 38 ? -16.679 -14.863 23.402 1.00 18.24 101 SER B O 1
ATOM 2738 N N . PHE B 1 39 ? -14.686 -13.919 23.126 1.00 12.36 102 PHE B N 1
ATOM 2739 C CA . PHE B 1 39 ? -14.095 -15.121 22.558 1.00 12.94 102 PHE B CA 1
ATOM 2740 C C . PHE B 1 39 ? -13.288 -15.845 23.625 1.00 13.90 102 PHE B C 1
ATOM 2741 O O . PHE B 1 39 ? -12.513 -15.210 24.340 1.00 17.09 102 PHE B O 1
ATOM 2758 N N . VAL B 1 40 ? -13.439 -17.158 23.731 1.00 13.40 103 VAL B N 1
ATOM 2759 C CA . VAL B 1 40 ? -12.571 -17.961 24.582 1.00 13.85 103 VAL B CA 1
ATOM 2760 C C . VAL B 1 40 ? -11.323 -18.409 23.843 1.00 14.33 103 VAL B C 1
ATOM 2761 O O . VAL B 1 40 ? -11.427 -18.904 22.722 1.00 14.68 103 VAL B O 1
ATOM 2774 N N . LEU B 1 41 ? -10.172 -18.207 24.472 1.00 14.61 104 LEU B N 1
ATOM 2775 C CA . LEU B 1 41 ? -8.953 -18.852 24.010 1.00 17.51 104 LEU B CA 1
ATOM 2776 C C . LEU B 1 41 ? -8.377 -19.712 25.124 1.00 17.28 104 LEU B C 1
ATOM 2777 O O . LEU B 1 41 ? -8.313 -19.298 26.281 1.00 18.36 104 LEU B O 1
ATOM 2793 N N . LYS B 1 42 ? -7.915 -20.911 24.780 1.00 16.53 105 LYS B N 1
ATOM 2794 C CA . LYS B 1 42 ? -7.203 -21.732 25.756 1.00 18.42 105 LYS B CA 1
ATOM 2795 C C . LYS B 1 42 ? -5.849 -21.082 26.012 1.00 17.44 105 LYS B C 1
ATOM 2796 O O . LYS B 1 42 ? -5.145 -20.612 25.121 1.00 17.45 105 LYS B O 1
ATOM 2815 N N . GLU B 1 43 ? -5.477 -21.078 27.288 1.00 17.42 106 GLU B N 1
ATOM 2816 C CA . GLU B 1 43 ? -4.192 -20.502 27.663 1.00 18.80 1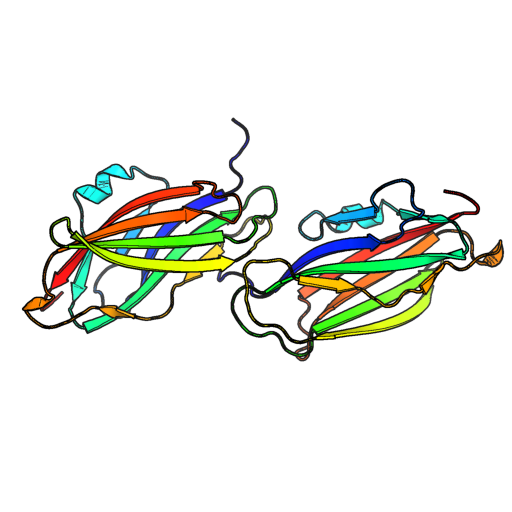06 GLU B CA 1
ATOM 2817 C C . GLU B 1 43 ? -3.052 -21.125 26.871 1.00 19.12 106 GLU B C 1
ATOM 2818 O O . GLU B 1 43 ? -3.061 -22.314 26.565 1.00 20.66 106 GLU B O 1
ATOM 2830 N N . GLY B 1 44 ? -2.079 -20.277 26.574 1.00 18.27 107 GLY B N 1
ATOM 2831 C CA . GLY B 1 44 ? -0.852 -20.682 25.919 1.00 19.92 107 GLY B CA 1
ATOM 2832 C C . GLY B 1 44 ? -0.915 -20.913 24.421 1.00 21.09 107 GLY B C 1
ATOM 2833 O O . GLY B 1 44 ? 0.136 -21.124 23.810 1.00 23.20 107 GLY B O 1
ATOM 2837 N N . VAL B 1 45 ? -2.102 -20.881 23.818 1.00 19.42 108 VAL B N 1
ATOM 2838 C CA . VAL B 1 45 ? -2.198 -21.239 22.406 1.00 20.99 108 VAL B CA 1
ATOM 2839 C C . VAL B 1 45 ? -1.688 -20.146 21.478 1.00 19.54 108 VAL B C 1
ATOM 2840 O O . VAL B 1 45 ? -1.693 -18.968 21.827 1.00 19.82 108 VAL B O 1
ATOM 2853 N N . GLU B 1 46 ? -1.244 -20.559 20.295 1.00 19.67 109 GLU B N 1
ATOM 2854 C CA . GLU B 1 46 ? -0.801 -19.602 19.295 1.00 19.08 109 GLU B CA 1
ATOM 2855 C C . GLU B 1 46 ? -2.008 -19.068 18.530 1.00 16.96 109 GLU B C 1
ATOM 2856 O O . GLU B 1 46 ? -2.939 -19.809 18.220 1.00 17.54 109 GLU B O 1
ATOM 2868 N N . TYR B 1 47 ? -1.978 -17.772 18.249 1.00 15.46 110 TYR B N 1
ATOM 2869 C CA . TYR B 1 47 ? -3.042 -17.159 17.462 1.00 16.21 110 TYR B CA 1
ATOM 2870 C C . TYR B 1 47 ? -2.528 -15.930 16.738 1.00 15.90 110 TYR B C 1
ATOM 2871 O O . TYR B 1 47 ? -1.448 -15.431 17.033 1.00 16.85 110 TYR B O 1
ATOM 2889 N N . ARG B 1 48 ? -3.351 -15.420 15.826 1.00 16.36 111 ARG B N 1
ATOM 2890 C CA . ARG B 1 48 ? -3.081 -14.219 15.044 1.00 17.02 111 ARG B CA 1
ATOM 2891 C C . ARG B 1 48 ? -4.424 -13.490 14.945 1.00 14.88 111 ARG B C 1
ATOM 2892 O O . ARG B 1 48 ? -5.473 -14.106 15.144 1.00 14.73 111 ARG B O 1
ATOM 2913 N N . ILE B 1 49 ? -4.376 -12.212 14.593 1.00 11.85 112 ILE B N 1
ATOM 2914 C CA . ILE B 1 49 ? -5.549 -11.391 14.327 1.00 13.28 112 ILE B CA 1
ATOM 2915 C C . ILE B 1 49 ? -5.515 -11.060 12.839 1.00 11.81 112 ILE B C 1
ATOM 2916 O O . ILE B 1 49 ? -4.494 -10.594 12.315 1.00 12.92 112 ILE B O 1
ATOM 2932 N N . LYS B 1 50 ? -6.649 -11.287 12.178 1.00 9.87 113 LYS B N 1
ATOM 2933 C CA . LYS B 1 50 ? -6.846 -10.939 10.776 1.00 11.01 113 LYS B CA 1
ATOM 2934 C C . LYS B 1 50 ? -7.861 -9.820 10.672 1.00 11.24 113 LYS B C 1
ATOM 2935 O O . LYS B 1 50 ? -8.969 -9.972 11.186 1.00 12.14 113 LYS B O 1
ATOM 2954 N N . ILE B 1 51 ? -7.490 -8.729 10.019 1.00 10.03 114 ILE B N 1
ATOM 2955 C CA . ILE B 1 51 ? -8.397 -7.631 9.738 1.00 10.02 114 ILE B CA 1
ATOM 2956 C C . ILE B 1 51 ? -8.667 -7.619 8.245 1.00 11.00 114 ILE B C 1
ATOM 2957 O O . ILE B 1 51 ? -7.724 -7.539 7.450 1.00 11.99 114 ILE B O 1
ATOM 2973 N N . SER B 1 52 ? -9.937 -7.712 7.858 1.00 10.44 115 SER B N 1
ATOM 2974 C CA . SER B 1 52 ? -10.375 -7.689 6.471 1.00 10.29 115 SER B CA 1
ATOM 2975 C C . SER B 1 52 ? -10.940 -6.312 6.139 1.00 10.88 115 SER B C 1
ATOM 2976 O O . SER B 1 52 ? -11.711 -5.766 6.944 1.00 11.40 115 SER B O 1
ATOM 2984 N N . PHE B 1 53 ? -10.538 -5.753 5.002 1.00 9.20 116 PHE B N 1
ATOM 2985 C CA . PHE B 1 53 ? -10.966 -4.393 4.681 1.00 9.14 116 PHE B CA 1
ATOM 2986 C C . PHE B 1 53 ? -10.970 -4.214 3.172 1.00 10.01 116 PHE B C 1
ATOM 2987 O O . PHE B 1 53 ? -10.406 -5.008 2.427 1.00 11.29 116 PHE B O 1
ATOM 3004 N N . ARG B 1 54 ? -11.598 -3.139 2.736 1.00 9.44 117 ARG B N 1
ATOM 3005 C CA . ARG B 1 54 ? -11.768 -2.738 1.345 1.00 9.59 117 ARG B CA 1
ATOM 3006 C C . ARG B 1 54 ? -11.265 -1.313 1.185 1.00 10.30 117 ARG B C 1
ATOM 3007 O O . ARG B 1 54 ? -11.477 -0.472 2.057 1.00 10.98 117 ARG B O 1
ATOM 3028 N N . VAL B 1 55 ? -10.659 -1.067 0.025 1.00 9.06 118 VAL B N 1
ATOM 3029 C CA . VAL B 1 55 ? -10.280 0.279 -0.396 1.00 9.89 118 VAL B CA 1
ATOM 3030 C C . VAL B 1 55 ? -10.949 0.501 -1.738 1.00 9.20 118 VAL B C 1
ATOM 3031 O O . VAL B 1 55 ? -10.745 -0.237 -2.696 1.00 10.97 118 VAL B O 1
ATOM 3044 N N . ASN B 1 56 ? -11.773 1.541 -1.788 1.00 9.51 119 ASN B N 1
ATOM 3045 C CA . ASN B 1 56 ? -12.717 1.724 -2.878 1.00 11.39 119 ASN B CA 1
ATOM 3046 C C . ASN B 1 56 ? -12.441 2.807 -3.905 1.00 11.93 119 ASN B C 1
ATOM 3047 O O . ASN B 1 56 ? -12.842 2.623 -5.045 1.00 14.00 119 ASN B O 1
ATOM 3058 N N . ARG B 1 57 ? -11.770 3.883 -3.508 1.00 11.94 120 ARG B N 1
ATOM 3059 C CA . ARG B 1 57 ? -11.643 5.042 -4.388 1.00 15.58 120 ARG B CA 1
ATOM 3060 C C . ARG B 1 57 ? -10.236 5.584 -4.619 1.00 15.65 120 ARG B C 1
ATOM 3061 O O . ARG B 1 57 ? -9.924 6.028 -5.719 1.00 17.19 120 ARG B O 1
ATOM 3082 N N . GLU B 1 58 ? -9.382 5.590 -3.601 1.00 12.35 121 GLU B N 1
ATOM 3083 C CA . GLU B 1 58 ? -8.089 6.253 -3.710 1.00 13.61 121 GLU B CA 1
ATOM 3084 C C . GLU B 1 58 ? -7.118 5.657 -2.698 1.00 13.32 121 GLU B C 1
ATOM 3085 O O . GLU B 1 58 ? -7.492 5.024 -1.706 1.00 13.33 121 GLU B O 1
ATOM 3097 N N . ILE B 1 59 ? -5.850 5.932 -2.979 1.00 12.58 122 ILE B N 1
ATOM 3098 C CA . ILE B 1 59 ? -4.762 5.439 -2.155 1.00 12.76 122 ILE B CA 1
ATOM 3099 C C . ILE B 1 59 ? -4.973 5.806 -0.694 1.00 12.08 122 ILE B C 1
ATOM 3100 O O . ILE B 1 59 ? -5.322 6.937 -0.364 1.00 13.85 122 ILE B O 1
ATOM 3116 N N . VAL B 1 60 ? -4.684 4.853 0.180 1.00 11.82 123 VAL B N 1
ATOM 3117 C CA . VAL B 1 60 ? -4.590 5.079 1.615 1.00 12.48 123 VAL B CA 1
ATOM 3118 C C . VAL B 1 60 ? -3.132 4.901 2.027 1.00 11.70 123 VAL B C 1
ATOM 3119 O O . VAL B 1 60 ? -2.488 3.925 1.657 1.00 13.86 123 VAL B O 1
ATOM 3132 N N . SER B 1 61 ? -2.610 5.857 2.776 1.00 11.94 124 SER B N 1
ATOM 3133 C CA . SER B 1 61 ? -1.212 5.926 3.167 1.00 12.49 124 SER B CA 1
ATOM 3134 C C . SER B 1 61 ? -1.057 5.588 4.639 1.00 11.87 124 SER B C 1
ATOM 3135 O O . SER B 1 61 ? -1.672 6.211 5.510 1.00 13.13 124 SER B O 1
ATOM 3143 N N . GLY B 1 62 ? -0.200 4.609 4.892 1.00 9.53 125 GLY B N 1
ATOM 3144 C CA . GLY B 1 62 ? 0.178 4.332 6.265 1.00 11.18 125 GLY B CA 1
ATOM 3145 C C . GLY B 1 62 ? -0.951 3.825 7.138 1.00 11.32 125 GLY B C 1
ATOM 3146 O O . GLY B 1 62 ? -1.089 4.236 8.289 1.00 11.98 125 GLY B O 1
ATOM 3150 N N . MET B 1 63 ? -1.735 2.897 6.600 1.00 8.97 126 MET B N 1
ATOM 3151 C CA . MET B 1 63 ? -2.731 2.274 7.460 1.00 10.18 126 MET B CA 1
ATOM 3152 C C . MET B 1 63 ? -2.050 1.636 8.664 1.00 11.03 126 MET B C 1
ATOM 3153 O O . MET B 1 63 ? -0.967 1.059 8.582 1.00 10.83 126 MET B O 1
ATOM 3167 N N . LYS B 1 64 ? -2.757 1.713 9.787 1.00 10.48 127 LYS B N 1
ATOM 3168 C CA . LYS B 1 64 ? -2.279 1.223 11.067 1.00 13.03 127 LYS B CA 1
ATOM 3169 C C . LYS B 1 64 ? -3.451 0.627 11.831 1.00 11.59 127 LYS B C 1
ATOM 3170 O O . LYS B 1 64 ? -4.563 1.146 11.807 1.00 13.45 127 LYS B O 1
ATOM 3189 N N . TYR B 1 65 ? -3.168 -0.475 12.512 1.00 11.43 128 TYR B N 1
ATOM 3190 C CA . TYR B 1 65 ? -4.109 -1.169 13.375 1.00 11.40 128 TYR B CA 1
ATOM 3191 C C . TYR B 1 65 ? -3.550 -1.099 14.783 1.00 12.97 128 TYR B C 1
ATOM 3192 O O . TYR B 1 65 ? -2.422 -1.498 15.057 1.00 14.20 128 TYR B O 1
ATOM 3210 N N . ILE B 1 66 ? -4.377 -0.581 15.682 1.00 12.13 129 ILE B N 1
ATOM 3211 C CA . ILE B 1 66 ? -3.937 -0.375 17.051 1.00 14.95 129 ILE B CA 1
ATOM 3212 C C . ILE B 1 66 ? -4.835 -1.162 17.989 1.00 14.55 129 ILE B C 1
ATOM 3213 O O . ILE B 1 66 ? -6.069 -1.114 17.874 1.00 14.68 129 ILE B O 1
ATOM 3229 N N . GLN B 1 67 ? -4.246 -1.886 18.934 1.00 12.49 130 GLN B N 1
ATOM 3230 C CA . GLN B 1 67 ? -5.024 -2.590 19.947 1.00 13.23 130 GLN B CA 1
ATOM 3231 C C . GLN B 1 67 ? -4.484 -2.165 21.308 1.00 13.79 130 GLN B C 1
ATOM 3232 O O . GLN B 1 67 ? -3.294 -2.200 21.621 1.00 14.26 130 GLN B O 1
ATOM 3246 N N . HIS B 1 68 ? -5.428 -1.731 22.128 1.00 11.77 131 HIS B N 1
ATOM 3247 C CA . HIS B 1 68 ? -5.210 -1.410 23.533 1.00 14.02 131 HIS B CA 1
ATOM 3248 C C . HIS B 1 68 ? -5.886 -2.535 24.307 1.00 13.14 131 HIS B C 1
ATOM 3249 O O . HIS B 1 68 ? -7.085 -2.773 24.148 1.00 14.83 131 HIS B O 1
ATOM 3264 N N . THR B 1 69 ? -5.124 -3.229 25.140 1.00 12.45 132 THR B N 1
ATOM 3265 C CA . THR B 1 69 ? -5.638 -4.307 25.982 1.00 14.11 132 THR B CA 1
ATOM 3266 C C . THR B 1 69 ? -5.743 -3.889 27.450 1.00 13.92 132 THR B C 1
ATOM 3267 O O . THR B 1 69 ? -4.796 -3.322 28.011 1.00 15.53 132 THR B O 1
ATOM 3278 N N . TYR B 1 70 ? -6.892 -4.181 28.054 1.00 13.67 133 TYR B N 1
ATOM 3279 C CA . TYR B 1 70 ? -7.217 -3.870 29.437 1.00 15.07 133 TYR B CA 1
ATOM 3280 C C . TYR B 1 70 ? -7.558 -5.128 30.223 1.00 16.35 133 TYR B C 1
ATOM 3281 O O . TYR B 1 70 ? -8.111 -6.104 29.704 1.00 16.64 133 TYR B O 1
ATOM 3299 N N . ARG B 1 71 ? -7.246 -5.098 31.514 1.00 17.16 134 ARG B N 1
ATOM 3300 C CA . ARG B 1 71 ? -7.711 -6.122 32.438 1.00 20.15 134 ARG B CA 1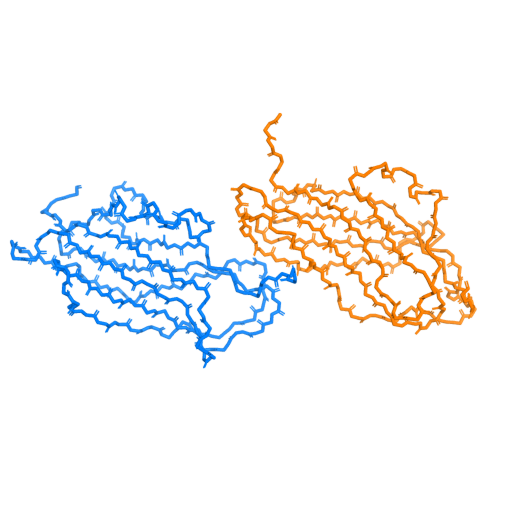
ATOM 3301 C C . ARG B 1 71 ? -8.227 -5.413 33.684 1.00 23.06 134 ARG B C 1
ATOM 3302 O O . ARG B 1 71 ? -7.489 -4.592 34.226 1.00 24.84 134 ARG B O 1
ATOM 3323 N N . LYS B 1 72 ? -9.467 -5.679 34.078 1.00 25.05 135 LYS B N 1
ATOM 3324 C CA . LYS B 1 72 ? -9.995 -5.069 35.292 1.00 29.97 135 LYS B CA 1
ATOM 3325 C C . LYS B 1 72 ? -9.873 -3.555 35.165 1.00 32.95 135 LYS B C 1
ATOM 3326 O O . LYS B 1 72 ? -9.413 -2.895 36.097 1.00 36.49 135 LYS B O 1
ATOM 3332 N N . GLY B 1 73 ? -10.292 -3.037 34.014 1.00 32.26 136 GLY B N 1
ATOM 3333 C CA . GLY B 1 73 ? -10.259 -1.615 33.727 1.00 32.46 136 GLY B CA 1
ATOM 3334 C C . GLY B 1 73 ? -8.886 -0.981 33.636 1.00 30.68 136 GLY B C 1
ATOM 3335 O O . GLY B 1 73 ? -8.781 0.223 33.404 1.00 34.78 136 GLY B O 1
ATOM 3339 N N . VAL B 1 74 ? -7.818 -1.751 33.812 1.00 27.40 137 VAL B N 1
ATOM 3340 C CA . VAL B 1 74 ? -6.464 -1.214 33.756 1.00 27.24 137 VAL B CA 1
ATOM 3341 C C . VAL B 1 74 ? -5.783 -1.526 32.428 1.00 22.94 137 VAL B C 1
ATOM 3342 O O . VAL B 1 74 ? -5.757 -2.695 32.033 1.00 19.05 137 VAL B O 1
ATOM 3355 N N . LYS B 1 75 ? -5.235 -0.525 31.744 1.00 21.71 138 LYS B N 1
ATOM 3356 C CA . LYS B 1 75 ? -4.504 -0.764 30.503 1.00 21.65 138 LYS B CA 1
ATOM 3357 C C . LYS B 1 75 ? -3.222 -1.545 30.761 1.00 22.25 138 LYS B C 1
ATOM 3358 O O . LYS B 1 75 ? -2.386 -1.100 31.548 1.00 27.96 138 LYS B O 1
ATOM 3377 N N . ILE B 1 76 ? -3.018 -2.678 30.100 1.00 18.58 139 ILE B N 1
ATOM 3378 C CA . ILE B 1 76 ? -1.809 -3.470 30.246 1.00 20.48 139 ILE B CA 1
ATOM 3379 C C . ILE B 1 76 ? -0.940 -3.519 28.996 1.00 19.60 139 ILE B C 1
ATOM 3380 O O . ILE B 1 76 ? 0.209 -3.956 29.020 1.00 22.80 139 ILE B O 1
ATOM 3396 N N . ASP B 1 77 ? -1.487 -3.114 27.851 1.00 17.78 140 ASP B N 1
ATOM 3397 C CA . ASP B 1 77 ? -0.690 -3.108 26.633 1.00 18.50 140 ASP B CA 1
ATOM 3398 C C . ASP B 1 77 ? -1.270 -2.210 25.553 1.00 17.15 140 ASP B C 1
ATOM 3399 O O . ASP B 1 77 ? -2.489 -2.071 25.481 1.00 16.16 140 ASP B O 1
ATOM 3408 N N . LYS B 1 78 ? -0.400 -1.600 24.756 1.00 15.85 141 LYS B N 1
ATOM 3409 C CA . LYS B 1 78 ? -0.785 -0.871 23.551 1.00 17.64 141 LYS B CA 1
ATOM 3410 C C . LYS B 1 78 ? 0.165 -1.355 22.475 1.00 17.05 141 LYS B C 1
ATOM 3411 O O . LYS B 1 78 ? 1.377 -1.249 22.628 1.00 19.55 141 LYS B O 1
ATOM 3430 N N . THR B 1 79 ? -0.361 -1.902 21.384 1.00 15.36 142 THR B N 1
ATOM 3431 C CA . THR B 1 79 ? 0.470 -2.346 20.273 1.00 16.43 142 THR B CA 1
ATOM 3432 C C . THR B 1 79 ? -0.117 -1.740 19.005 1.00 16.80 142 THR B C 1
ATOM 3433 O O . THR B 1 79 ? -1.325 -1.781 18.772 1.00 16.00 142 THR B O 1
ATOM 3444 N N . ASP B 1 80 ? 0.773 -1.153 18.215 1.00 16.12 143 ASP B N 1
ATOM 3445 C CA . ASP B 1 80 ? 0.488 -0.646 16.884 1.00 18.25 143 ASP B CA 1
ATOM 3446 C C . ASP B 1 80 ? 1.098 -1.628 15.888 1.00 16.96 143 ASP B C 1
ATOM 3447 O O . ASP B 1 80 ? 2.204 -2.156 16.038 1.00 21.39 143 ASP B O 1
ATOM 3456 N N . TYR B 1 81 ? 0.345 -1.871 14.823 1.00 11.77 144 TYR B N 1
ATOM 3457 C CA . TYR B 1 81 ? 0.746 -2.682 13.683 1.00 12.04 144 TYR B CA 1
ATOM 3458 C C . TYR B 1 81 ? 0.667 -1.842 12.421 1.00 12.83 144 TYR B C 1
ATOM 3459 O O . TYR B 1 81 ? -0.304 -1.152 12.138 1.00 13.60 144 TYR B O 1
ATOM 3477 N N . MET B 1 82 ? 1.740 -1.834 11.640 1.00 12.54 145 MET B N 1
ATOM 3478 C CA . MET B 1 82 ? 1.833 -1.089 10.384 1.00 12.61 145 MET B CA 1
ATOM 3479 C C . MET B 1 82 ? 1.210 -1.952 9.296 1.00 13.73 145 MET B C 1
ATOM 3480 O O . MET B 1 82 ? 1.765 -2.935 8.812 1.00 14.71 145 MET B O 1
ATOM 3494 N N . VAL B 1 83 ? -0.011 -1.600 8.924 1.00 10.74 146 VAL B N 1
ATOM 3495 C CA . VAL B 1 83 ? -0.785 -2.377 7.957 1.00 10.19 146 VAL B CA 1
ATOM 3496 C C . VAL B 1 83 ? -0.303 -2.137 6.528 1.00 9.85 146 VAL B C 1
ATOM 3497 O O . VAL B 1 83 ? -0.206 -3.072 5.743 1.00 11.74 146 VAL B O 1
ATOM 3510 N N . GLY B 1 84 ? -0.080 -0.870 6.202 1.00 10.06 147 GLY B N 1
ATOM 3511 C CA . GLY B 1 84 ? 0.540 -0.507 4.935 1.00 10.41 147 GLY B CA 1
ATOM 3512 C C . GLY B 1 84 ? -0.283 0.448 4.093 1.00 10.05 147 GLY B C 1
ATOM 3513 O O . GLY B 1 84 ? -1.247 1.068 4.577 1.00 11.20 147 GLY B O 1
ATOM 3517 N N . SER B 1 85 ? 0.088 0.527 2.816 1.00 8.61 148 SER B N 1
ATOM 3518 C CA . SER B 1 85 ? -0.454 1.553 1.938 1.00 10.09 148 SER B CA 1
ATOM 3519 C C . SER B 1 85 ? -0.959 0.826 0.701 1.00 10.67 148 SER B C 1
ATOM 3520 O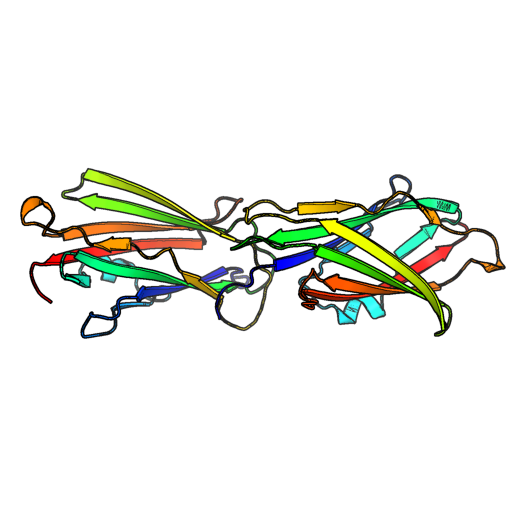 O . SER B 1 85 ? -0.233 0.002 0.141 1.00 11.23 148 SER B O 1
ATOM 3528 N N . TYR B 1 86 ? -2.187 1.139 0.288 1.00 10.54 149 TYR B N 1
ATOM 3529 C CA . TYR B 1 86 ? -2.896 0.373 -0.716 1.00 12.04 149 TYR B CA 1
ATOM 3530 C C . TYR B 1 86 ? -3.698 1.279 -1.623 1.00 12.72 149 TYR B C 1
ATOM 3531 O O . TYR B 1 86 ? -4.250 2.311 -1.209 1.00 13.96 149 TYR B O 1
ATOM 3549 N N . GLY B 1 87 ? -3.828 0.846 -2.870 1.00 11.99 150 GLY B N 1
ATOM 3550 C CA . GLY B 1 87 ? -4.743 1.478 -3.802 1.00 12.70 150 GLY B CA 1
ATOM 3551 C C . GLY B 1 87 ? -6.103 0.808 -3.824 1.00 11.22 150 GLY B C 1
ATOM 3552 O O . GLY B 1 87 ? -6.321 -0.231 -3.205 1.00 11.91 150 GLY B O 1
ATOM 3556 N N . PRO B 1 88 ? -7.056 1.424 -4.523 1.00 10.75 151 PRO B N 1
ATOM 3557 C CA . PRO B 1 88 ? -8.400 0.838 -4.596 1.00 11.06 151 PRO B CA 1
ATOM 3558 C C . PRO B 1 88 ? -8.444 -0.423 -5.447 1.00 13.16 151 PRO B C 1
ATOM 3559 O O . PRO B 1 88 ? -7.726 -0.515 -6.446 1.00 14.37 151 PRO B O 1
ATOM 3570 N N . ARG B 1 89 ? -9.328 -1.349 -5.087 1.00 10.83 152 ARG B N 1
ATOM 3571 C CA . ARG B 1 89 ? -9.555 -2.541 -5.884 1.00 12.46 152 ARG B CA 1
ATOM 3572 C C . ARG B 1 89 ? -10.817 -3.215 -5.383 1.00 10.60 152 ARG B C 1
ATOM 3573 O O . ARG B 1 89 ? -11.294 -2.963 -4.274 1.00 11.30 152 ARG B O 1
ATOM 3594 N N . ALA B 1 90 ? -11.354 -4.107 -6.198 1.00 12.07 153 ALA B N 1
ATOM 3595 C CA . ALA B 1 90 ? -12.550 -4.849 -5.833 1.00 11.47 153 ALA B CA 1
ATOM 3596 C C . ALA B 1 90 ? -12.337 -5.794 -4.661 1.00 11.77 153 ALA B C 1
ATOM 3597 O O . ALA B 1 90 ? -13.150 -5.850 -3.740 1.00 13.44 153 ALA B O 1
ATOM 3604 N N . ALA B 1 91 ? -11.264 -6.579 -4.707 1.00 11.39 154 ALA B N 1
ATOM 3605 C CA . ALA B 1 91 ? -11.090 -7.670 -3.762 1.00 12.46 154 ALA B CA 1
ATOM 3606 C C . ALA B 1 91 ? -10.677 -7.178 -2.384 1.00 10.57 154 ALA B C 1
ATOM 3607 O O . ALA B 1 91 ? -9.888 -6.251 -2.201 1.00 11.88 154 ALA B O 1
ATOM 3614 N N . ALA B 1 92 ? -11.164 -7.909 -1.389 1.00 11.95 155 ALA B N 1
ATOM 3615 C CA . ALA B 1 92 ? -10.756 -7.710 -0.011 1.00 12.11 155 ALA B CA 1
ATOM 3616 C C . ALA B 1 92 ? -9.249 -7.764 0.161 1.00 11.25 155 ALA B C 1
ATOM 3617 O O . ALA B 1 92 ? -8.571 -8.582 -0.467 1.00 12.62 155 ALA B O 1
ATOM 3624 N N . TYR B 1 93 ? -8.771 -6.916 1.058 1.00 11.16 156 TYR B N 1
ATOM 3625 C CA . TYR B 1 93 ? -7.444 -7.016 1.640 1.00 11.05 156 TYR B CA 1
ATOM 3626 C C . TYR B 1 93 ? -7.567 -7.684 2.996 1.00 10.81 156 TYR B C 1
ATOM 3627 O O . TYR B 1 93 ? -8.500 -7.451 3.776 1.00 12.88 156 TYR B O 1
ATOM 3645 N N . GLU B 1 94 ? -6.621 -8.558 3.298 1.00 10.47 157 GLU B N 1
ATOM 3646 C CA . GLU B 1 94 ? -6.479 -9.196 4.595 1.00 11.66 157 GLU B CA 1
ATOM 3647 C C . GLU B 1 94 ? -5.106 -8.906 5.173 1.00 12.89 157 GLU B C 1
ATOM 3648 O O . GLU B 1 94 ? -4.069 -9.173 4.556 1.00 16.59 157 GLU B O 1
ATOM 3660 N N . PHE B 1 95 ? -5.115 -8.317 6.357 1.00 11.61 158 PHE B N 1
ATOM 3661 C CA . PHE B 1 95 ? -3.922 -8.040 7.133 1.00 11.74 158 PHE B CA 1
ATOM 3662 C C . PHE B 1 95 ? -3.874 -9.016 8.290 1.00 12.36 158 PHE B C 1
ATOM 3663 O O . PHE B 1 95 ? -4.872 -9.194 8.987 1.00 12.99 158 PHE B O 1
ATOM 3680 N N . LEU B 1 96 ? -2.724 -9.638 8.515 1.00 12.22 159 LEU B N 1
ATOM 3681 C CA . LEU B 1 96 ? -2.546 -10.500 9.671 1.00 13.09 159 LEU B CA 1
ATOM 3682 C C . LEU B 1 96 ? -1.488 -9.926 10.594 1.00 12.44 159 LEU B C 1
ATOM 3683 O O . LEU B 1 96 ? -0.422 -9.528 10.120 1.00 15.06 159 LEU B O 1
ATOM 3699 N N . THR B 1 97 ? -1.743 -9.931 11.894 1.00 13.29 160 THR B N 1
ATOM 3700 C CA . THR B 1 97 ? -0.693 -9.651 12.865 1.00 14.35 160 THR B CA 1
ATOM 3701 C C . THR B 1 97 ? 0.261 -10.840 12.962 1.00 17.58 160 THR B C 1
ATOM 3702 O O . THR B 1 97 ? -0.041 -11.950 12.534 1.00 18.01 160 THR B O 1
ATOM 3713 N N . PRO B 1 98 ? 1.438 -10.614 13.536 1.00 17.62 161 PRO B N 1
ATOM 3714 C CA . PRO B 1 98 ? 2.306 -11.767 13.812 1.00 17.75 161 PRO B CA 1
ATOM 3715 C C . PRO B 1 98 ? 1.701 -12.754 14.797 1.00 19.07 161 PRO B C 1
ATOM 3716 O O . PRO B 1 98 ? 0.903 -12.435 15.668 1.00 20.54 161 PRO B O 1
ATOM 3727 N N . VAL B 1 99 ? 2.110 -14.013 14.699 1.00 17.48 162 VAL B N 1
ATOM 3728 C CA . VAL B 1 99 ? 1.712 -15.043 15.644 1.00 20.61 162 VAL B CA 1
ATOM 3729 C C . VAL B 1 99 ? 2.165 -14.670 17.051 1.00 23.16 162 VAL B C 1
ATOM 3730 O O . VAL B 1 99 ? 3.312 -14.274 17.259 1.00 24.53 162 VAL B O 1
ATOM 3743 N N . GLU B 1 100 ? 1.252 -14.807 18.007 1.00 22.96 163 GLU B N 1
ATOM 3744 C CA . GLU B 1 100 ? 1.518 -14.507 19.410 1.00 28.60 163 GLU B CA 1
ATOM 3745 C C . GLU B 1 100 ? 0.994 -15.708 20.187 1.00 28.48 163 GLU B C 1
ATOM 3746 O O . GLU B 1 100 ? 0.232 -16.498 19.635 1.00 23.35 163 GLU B O 1
ATOM 3758 N N . GLU B 1 101 ? 1.410 -15.870 21.440 1.00 30.78 164 GLU B N 1
ATOM 3759 C CA . GLU B 1 101 ? 0.884 -16.930 22.289 1.00 32.02 164 GLU B CA 1
ATOM 3760 C C . GLU B 1 101 ? 0.049 -16.256 23.367 1.00 27.90 164 GLU B C 1
ATOM 3761 O O . GLU B 1 101 ? 0.508 -15.290 23.979 1.00 28.49 164 GLU B O 1
ATOM 3773 N N . ALA B 1 102 ? -1.153 -16.784 23.570 1.00 22.04 165 ALA B N 1
ATOM 3774 C CA . ALA B 1 102 ? -2.018 -16.398 24.676 1.00 21.07 165 ALA B CA 1
ATOM 3775 C C . ALA B 1 102 ? -1.265 -16.652 25.975 1.00 20.88 165 ALA B C 1
ATOM 3776 O O . ALA B 1 102 ? -0.470 -17.582 26.079 1.00 22.23 165 ALA B O 1
ATOM 3783 N N . PRO B 1 103 ? -1.514 -15.837 26.991 1.00 21.99 166 PRO B N 1
ATOM 3784 C CA . PRO B 1 103 ? -0.761 -16.029 28.233 1.00 22.35 166 PRO B CA 1
ATOM 3785 C C . PRO B 1 103 ? -1.227 -17.300 28.933 1.00 22.05 166 PRO B C 1
ATOM 3786 O O . PRO B 1 103 ? -2.218 -17.886 28.510 1.00 20.65 166 PRO B O 1
ATOM 3797 N N . LYS B 1 104 ? -0.542 -17.734 29.985 1.00 22.18 167 LYS B N 1
ATOM 3798 C CA . LYS B 1 104 ? -0.926 -18.980 30.632 1.00 22.71 167 LYS B CA 1
ATOM 3799 C C . LYS B 1 104 ? -0.601 -18.880 32.115 1.00 21.79 167 LYS B C 1
ATOM 3800 O O . LYS B 1 104 ? 0.170 -18.026 32.556 1.00 23.88 167 LYS B O 1
ATOM 3819 N N . GLY B 1 105 ? -1.251 -19.776 32.845 1.00 21.83 168 GLY B N 1
ATOM 3820 C CA . GLY B 1 105 ? -1.085 -19.837 34.286 1.00 20.43 168 GLY B CA 1
ATOM 3821 C C . GLY B 1 105 ? -2.284 -19.188 34.949 1.00 19.80 168 GLY B C 1
ATOM 3822 O O . GLY B 1 105 ? -2.930 -18.298 34.393 1.00 18.79 168 GLY B O 1
ATOM 3826 N N . MET B 1 106 ? -2.611 -19.600 36.169 1.00 18.18 169 MET B N 1
ATOM 3827 C CA . MET B 1 106 ? -3.803 -19.094 36.830 1.00 17.75 169 MET B CA 1
ATOM 3828 C C . MET B 1 106 ? -3.845 -17.570 36.908 1.00 19.17 169 MET B C 1
ATOM 3829 O O . MET B 1 106 ? -4.904 -16.967 36.745 1.00 19.88 169 MET B O 1
ATOM 3843 N N . LEU B 1 107 ? -2.699 -16.950 37.164 1.00 18.47 170 LEU B N 1
ATOM 3844 C CA . LEU B 1 107 ? -2.658 -15.507 37.337 1.00 19.54 170 LEU B CA 1
ATOM 3845 C C . LEU B 1 107 ? -3.188 -14.794 36.097 1.00 19.38 170 LEU B C 1
ATOM 3846 O O . LEU B 1 107 ? -3.886 -13.792 36.200 1.00 21.39 170 LEU B O 1
ATOM 3862 N N . ALA B 1 108 ? -2.848 -15.301 34.916 1.00 16.91 171 ALA B N 1
ATOM 3863 C CA . ALA B 1 108 ? -3.199 -14.692 33.637 1.00 18.50 171 ALA B CA 1
ATOM 3864 C C . ALA B 1 108 ? -4.576 -15.090 33.122 1.00 17.56 171 ALA B C 1
ATOM 3865 O O . ALA B 1 108 ? -5.059 -14.492 32.157 1.00 18.39 171 ALA B O 1
ATOM 3872 N N . ARG B 1 109 ? -5.235 -16.094 33.689 1.00 19.10 172 ARG B N 1
ATOM 3873 C CA . ARG B 1 109 ? -6.560 -16.507 33.250 1.00 18.88 172 ARG B CA 1
ATOM 3874 C C . ARG B 1 109 ? -7.641 -15.501 33.606 1.00 18.43 172 ARG B C 1
ATOM 3875 O O . ARG B 1 109 ? -7.532 -14.811 34.624 1.00 20.42 172 ARG B O 1
ATOM 3896 N N . GLY B 1 110 ? -8.664 -15.437 32.759 1.00 17.23 173 GLY B N 1
ATOM 3897 C CA . GLY B 1 110 ? -9.785 -14.541 32.947 1.00 16.20 173 GLY B CA 1
ATOM 3898 C C . GLY B 1 110 ? -10.024 -13.619 31.765 1.00 14.58 173 GLY B C 1
ATOM 3899 O O . GLY B 1 110 ? -9.508 -13.855 30.675 1.00 14.68 173 GLY B O 1
ATOM 3903 N N . SER B 1 111 ? -10.821 -12.581 31.995 1.00 14.99 174 SER B N 1
ATOM 3904 C CA . SER B 1 111 ? -11.269 -11.727 30.904 1.00 17.50 174 SER B CA 1
ATOM 3905 C C . SER B 1 111 ? -10.341 -10.533 30.691 1.00 16.03 174 SER B C 1
ATOM 3906 O O . SER B 1 111 ? -9.748 -9.950 31.603 1.00 17.38 174 SER B O 1
ATOM 3914 N N . TYR B 1 112 ? -10.226 -10.193 29.415 1.00 14.60 175 TYR B N 1
ATOM 3915 C CA . TYR B 1 112 ? -9.505 -9.046 28.885 1.00 14.29 175 TYR B CA 1
ATOM 3916 C C . TYR B 1 112 ? -10.443 -8.294 27.949 1.00 14.91 175 TYR B C 1
ATOM 3917 O O . TYR B 1 112 ? -11.262 -8.898 27.241 1.00 16.36 175 TYR B O 1
ATOM 3935 N N . SER B 1 113 ? -10.329 -6.974 27.932 1.00 13.66 176 SER B N 1
ATOM 3936 C CA . SER B 1 113 ? -11.073 -6.172 26.966 1.00 15.46 176 SER B CA 1
ATOM 3937 C C . SER B 1 113 ? -10.085 -5.479 26.040 1.00 14.56 176 SER B C 1
ATOM 3938 O O . SER B 1 113 ? -9.007 -5.037 26.440 1.00 15.97 176 SER B O 1
ATOM 3946 N N . ILE B 1 114 ? -10.479 -5.417 24.775 1.00 11.50 177 ILE B N 1
ATOM 3947 C CA . ILE B 1 114 ? -9.624 -4.889 23.719 1.00 12.36 177 ILE B CA 1
ATOM 3948 C C . ILE B 1 114 ? -10.328 -3.722 23.034 1.00 12.13 177 ILE B C 1
ATOM 3949 O O . ILE B 1 114 ? -11.475 -3.846 22.612 1.00 14.51 177 ILE B O 1
ATOM 3965 N N . LYS B 1 115 ? -9.620 -2.604 22.928 1.00 11.27 178 LYS B N 1
ATOM 3966 C CA . LYS B 1 115 ? -10.106 -1.471 22.148 1.00 11.87 178 LYS B CA 1
ATOM 3967 C C . LYS B 1 115 ? -9.254 -1.424 20.895 1.00 11.24 178 LYS B C 1
ATOM 3968 O O . LYS B 1 115 ? -8.032 -1.321 20.965 1.00 12.21 178 LYS B O 1
ATOM 3987 N N . SER B 1 116 ? -9.918 -1.598 19.762 1.00 10.69 179 SER B N 1
ATOM 3988 C CA . SER B 1 116 ? -9.261 -1.643 18.462 1.00 10.12 179 SER B CA 1
ATOM 3989 C C . SER B 1 116 ? -9.569 -0.402 17.640 1.00 10.65 179 SER B C 1
ATOM 3990 O O . SER B 1 116 ? -10.701 0.095 17.662 1.00 11.54 179 SER B O 1
ATOM 3998 N N . ARG B 1 117 ? -8.555 0.046 16.899 1.00 10.76 180 ARG B N 1
ATOM 3999 C CA . ARG B 1 117 ? -8.696 1.204 16.011 1.00 12.48 180 ARG B CA 1
ATOM 4000 C C . ARG B 1 117 ? -7.998 0.912 14.694 1.00 11.22 180 ARG B C 1
ATOM 4001 O O . ARG B 1 117 ? -6.857 0.430 14.688 1.00 14.11 180 ARG B O 1
ATOM 4022 N N . PHE B 1 118 ? -8.667 1.195 13.583 1.00 10.73 181 PHE B N 1
ATOM 4023 C CA . PHE B 1 118 ? -8.049 1.074 12.267 1.00 10.00 181 PHE B CA 1
ATOM 4024 C C . PHE B 1 118 ? -7.976 2.490 11.720 1.00 10.31 181 PHE B C 1
ATOM 4025 O O . PHE B 1 118 ? -8.996 3.163 11.571 1.00 11.51 181 PHE B O 1
ATOM 4042 N N . THR B 1 119 ? -6.768 2.956 11.420 1.00 10.26 182 THR B N 1
ATOM 4043 C CA . THR B 1 119 ? -6.504 4.360 11.097 1.00 11.89 182 THR B CA 1
ATOM 4044 C C . THR B 1 119 ? -5.416 4.441 10.031 1.00 11.31 182 THR B C 1
ATOM 4045 O O . THR B 1 119 ? -5.076 3.444 9.399 1.00 10.83 182 THR B O 1
ATOM 4056 N N . ASP B 1 120 ? -4.875 5.634 9.807 1.00 11.36 183 ASP B N 1
ATOM 4057 C CA . ASP B 1 120 ? -3.874 5.836 8.767 1.00 11.28 183 ASP B CA 1
ATOM 4058 C C . ASP B 1 120 ? -3.056 7.078 9.108 1.00 11.60 183 ASP B C 1
ATOM 4059 O O . ASP B 1 120 ? -3.208 7.652 10.187 1.00 13.03 183 ASP B O 1
ATOM 4068 N N . ASP B 1 121 ? -2.206 7.518 8.186 1.00 11.97 184 ASP B N 1
ATOM 4069 C CA . ASP B 1 121 ? -1.306 8.651 8.420 1.00 13.67 184 ASP B CA 1
ATOM 4070 C C . ASP B 1 121 ? -2.083 9.952 8.660 1.00 13.60 184 ASP B C 1
ATOM 4071 O O . ASP B 1 121 ? -1.536 10.865 9.288 1.00 18.20 184 ASP B O 1
ATOM 4080 N N . ASP B 1 122 ? -3.303 10.079 8.151 1.00 14.08 185 ASP B N 1
ATOM 4081 C CA . ASP B 1 122 ? -4.130 11.253 8.392 1.00 16.27 185 ASP B CA 1
ATOM 4082 C C . ASP B 1 122 ? -4.944 11.165 9.675 1.00 16.82 185 ASP B C 1
ATOM 4083 O O . ASP B 1 122 ? -5.735 12.059 9.994 1.00 18.31 185 ASP B O 1
ATOM 4092 N N . LYS B 1 123 ? -4.756 10.078 10.410 1.00 14.32 186 LYS B N 1
ATOM 4093 C CA . LYS B 1 123 ? -5.433 9.828 11.678 1.00 15.17 186 LYS B CA 1
ATOM 4094 C C . LYS B 1 123 ? -6.942 9.677 11.515 1.00 14.71 186 LYS B C 1
ATOM 4095 O O . LYS B 1 123 ? -7.730 9.921 12.437 1.00 16.68 186 LYS B O 1
ATOM 4114 N N . THR B 1 124 ? -7.390 9.276 10.335 1.00 13.61 187 THR B N 1
ATOM 4115 C CA . THR B 1 124 ? -8.806 9.052 10.073 1.00 15.20 187 THR B CA 1
ATOM 4116 C C . THR B 1 124 ? -9.287 7.859 10.884 1.00 13.52 187 THR B C 1
ATOM 4117 O O . THR B 1 124 ? -8.621 6.829 10.976 1.00 13.70 187 THR B O 1
ATOM 4128 N N . ASP B 1 125 ? -10.462 7.978 11.481 1.00 13.93 188 ASP B N 1
ATOM 4129 C CA . ASP B 1 125 ? -11.064 6.875 12.222 1.00 13.56 188 ASP B CA 1
ATOM 4130 C C . ASP B 1 125 ? -11.829 5.995 11.247 1.00 12.57 188 ASP B C 1
ATOM 4131 O O . ASP B 1 125 ? -13.041 6.095 11.071 1.00 15.40 188 ASP B O 1
ATOM 4140 N N . HIS B 1 126 ? -11.136 5.080 10.573 1.00 11.31 189 HIS B N 1
ATOM 4141 C CA . HIS B 1 126 ? -11.769 4.196 9.610 1.00 12.51 189 HIS B CA 1
ATOM 4142 C C . HIS B 1 126 ? -12.786 3.300 10.325 1.00 12.34 189 HIS B C 1
ATOM 4143 O O . HIS B 1 126 ? -13.886 3.055 9.829 1.00 14.02 189 HIS B O 1
ATOM 4158 N N . LEU B 1 127 ? -12.393 2.774 11.479 1.00 10.98 190 LEU B N 1
ATOM 4159 C CA . LEU B 1 127 ? -13.336 2.120 12.379 1.00 12.37 190 LEU B CA 1
ATOM 4160 C C . LEU B 1 127 ? -12.637 1.936 13.709 1.00 11.80 190 LEU B C 1
ATOM 4161 O O . LEU B 1 127 ? -11.446 1.635 13.790 1.00 12.43 190 LEU B O 1
ATOM 4177 N N . SER B 1 128 ? -13.442 2.067 14.757 1.00 10.20 191 SER B N 1
ATOM 4178 C CA . SER B 1 128 ? -13.065 1.796 16.135 1.00 11.18 191 SER B CA 1
ATOM 4179 C C . SER B 1 128 ? -14.097 0.842 16.727 1.00 12.11 191 SER B C 1
ATOM 4180 O O . SER B 1 128 ? -15.292 1.003 16.501 1.00 13.68 191 SER B O 1
ATOM 4188 N N . TRP B 1 129 ? -13.673 -0.140 17.510 1.00 10.69 192 TRP B N 1
ATOM 4189 C CA . TRP B 1 129 ? -14.590 -1.110 18.103 1.00 11.38 192 TRP B CA 1
ATOM 4190 C C . TRP B 1 129 ? -13.900 -1.709 19.330 1.00 11.36 192 TRP B C 1
ATOM 4191 O O . TRP B 1 129 ? -12.692 -1.629 19.530 1.00 13.23 192 TRP B O 1
ATOM 4212 N N . GLU B 1 130 ? -14.736 -2.306 20.174 1.00 11.91 193 GLU B N 1
ATOM 4213 C CA . GLU B 1 130 ? -14.275 -2.927 21.414 1.00 11.73 193 GLU B CA 1
ATOM 4214 C C . GLU B 1 130 ? -14.780 -4.356 21.486 1.00 12.26 193 GLU B C 1
ATOM 4215 O O . GLU B 1 130 ? -15.895 -4.634 21.066 1.00 13.77 193 GLU B O 1
ATO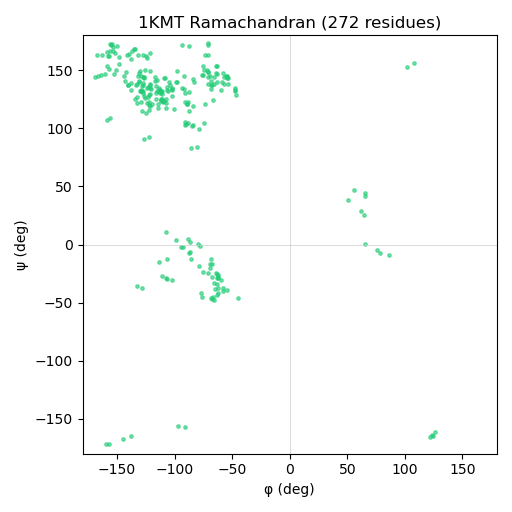M 4227 N N . TRP B 1 131 ? -13.986 -5.269 22.035 1.00 9.94 194 TRP B N 1
ATOM 4228 C CA . TRP B 1 131 ? -14.352 -6.674 22.082 1.00 10.66 194 TRP B CA 1
ATOM 4229 C C . TRP B 1 131 ? -13.621 -7.306 23.256 1.00 11.02 194 TRP B C 1
ATOM 4230 O O . TRP B 1 131 ? -12.770 -6.692 23.885 1.00 12.66 194 TRP B O 1
ATOM 4251 N N . ASN B 1 132 ? -13.971 -8.555 23.529 1.00 10.48 195 ASN B N 1
ATOM 4252 C CA . ASN B 1 132 ? -13.476 -9.227 24.722 1.00 11.86 195 ASN B CA 1
ATOM 4253 C C . ASN B 1 132 ? -12.904 -10.598 24.422 1.00 12.71 195 ASN B C 1
ATOM 4254 O O . ASN B 1 132 ? -13.380 -11.309 23.538 1.00 12.89 195 ASN B O 1
ATOM 4265 N N . LEU B 1 133 ? -11.899 -10.940 25.216 1.00 12.89 196 LEU B N 1
ATOM 4266 C CA . LEU B 1 133 ? -11.216 -12.221 25.144 1.00 15.71 196 LEU B CA 1
ATOM 4267 C C . LEU B 1 133 ? -11.215 -12.818 26.543 1.00 15.21 196 LEU B C 1
ATOM 4268 O O . LEU B 1 133 ? -10.956 -12.099 27.507 1.00 18.68 196 LEU B O 1
ATOM 4284 N N . THR B 1 134 ? -11.485 -14.109 26.700 1.00 14.06 197 THR B N 1
ATOM 4285 C CA . THR B 1 134 ? -11.428 -14.784 27.988 1.00 15.39 197 THR B CA 1
ATOM 4286 C C . THR B 1 134 ? -10.439 -15.930 27.863 1.00 16.09 197 THR B C 1
ATOM 4287 O O . THR B 1 134 ? -10.643 -16.814 27.024 1.00 16.17 197 THR B O 1
ATOM 4298 N N . ILE B 1 135 ? -9.381 -15.903 28.667 1.00 13.46 198 ILE B N 1
ATOM 4299 C CA . ILE B 1 135 ? -8.360 -16.943 28.669 1.00 14.37 198 ILE B CA 1
ATOM 4300 C C . ILE B 1 135 ? -8.742 -18.002 29.693 1.00 15.57 198 ILE B C 1
ATOM 4301 O O . ILE B 1 135 ? -8.902 -17.661 30.864 1.00 16.44 198 ILE B O 1
ATOM 4317 N N . LYS B 1 136 ? -8.866 -19.247 29.245 1.00 15.25 199 LYS B N 1
ATOM 4318 C CA . LYS B 1 136 ? -9.305 -20.327 30.124 1.00 17.88 199 LYS B CA 1
ATOM 4319 C C . LYS B 1 136 ? -8.274 -21.449 30.133 1.00 17.89 199 LYS B C 1
ATOM 4320 O O . LYS B 1 136 ? -7.463 -21.585 29.220 1.00 17.86 199 LYS B O 1
ATOM 4339 N N . LYS B 1 137 ? -8.331 -22.296 31.161 1.00 20.15 200 LYS B N 1
ATOM 4340 C CA . LYS B 1 137 ? -7.453 -23.461 31.213 1.00 22.46 200 LYS B CA 1
ATOM 4341 C C . LYS B 1 137 ? -7.727 -24.418 30.050 1.00 22.48 200 LYS B C 1
ATOM 4342 O O . LYS B 1 137 ? -6.815 -25.071 29.531 1.00 24.76 200 LYS B O 1
ATOM 4361 N N . ASP B 1 138 ? -8.991 -24.492 29.644 1.00 22.09 201 ASP B N 1
ATOM 4362 C CA . ASP B 1 138 ? -9.458 -25.311 28.530 1.00 24.17 201 ASP B CA 1
ATOM 4363 C C . ASP B 1 138 ? -10.479 -24.645 27.610 1.00 24.51 201 ASP B C 1
ATOM 4364 O O . ASP B 1 138 ? -11.129 -23.678 27.998 1.00 24.21 201 ASP B O 1
ATOM 4373 N N . TRP B 1 139 ? -10.649 -25.133 26.387 1.00 22.81 202 TRP B N 1
ATOM 4374 C CA . TRP B 1 139 ? -11.648 -24.563 25.490 1.00 23.87 202 TRP B CA 1
ATOM 4375 C C . TRP B 1 139 ? -13.055 -24.580 26.069 1.00 26.39 202 TRP B C 1
ATOM 4376 O O . TRP B 1 139 ? -13.882 -23.748 25.708 1.00 28.99 202 TRP B O 1
#

Solvent-accessible surface area: 14579 Å² total; per-residue (Å²): 76,104,2,39,24,15,18,7,14,12,0,23,5,52,17,124,74,21,112,34,117,26,113,13,75,4,27,39,96,42,96,30,13,100,174,98,54,27,39,0,72,21,16,24,118,23,72,2,46,0,17,2,24,0,5,95,101,131,8,58,15,0,68,0,30,15,39,26,37,67,106,71,90,89,92,67,139,46,81,32,144,7,7,68,70,27,61,104,19,56,33,26,110,31,74,0,86,78,68,115,2,62,146,27,148,159,16,53,27,65,22,33,5,103,4,72,0,7,18,97,123,155,62,78,39,42,50,13,46,4,21,14,22,5,96,119,92,91,158,147,95,79,23,12,47,6,38,12,1,22,5,53,17,126,64,18,114,34,123,24,113,13,89,5,87,40,93,40,106,38,14,104,195,96,54,26,43,0,73,30,24,22,114,31,72,6,47,0,18,0,91,0,71,94,92,55,7,36,0,0,59,0,24,19,40,23,39,72,100,74,92,94,97,66,123,46,85,36,54,1,0,0,0,6,38,87,94,56,23,8,51,18,47,4,89,79,95,117,3,61,147,31,141,160,16,50,27,70,20,44,6,89,4,89,0,9,14,64,123,152,62,86,35,41,53,7,63,6,32,14,21,3,96,113,94,94

Radius of gyration: 24.38 Å; Cα contacts (8 Å, |Δi|>4): 684; chains: 2; bounding box: 43×51×74 Å

Foldseek 3Di:
DPDDFKAWFKKWWAFVPDPDTRMDGQVDDQVVQVVDAAEDEAFGKTKMKTKMFGAAAKFAFKKKWKFKDDPRHTDDIDMDRQGMDTHDDDIDIGIDDIDTHHDDPVRFAKMKMWMFIAGPVRDGSDIHMHMYGYDNGD/DPDDQKAWAKKWWAFPPDPDTDIDGQVDDQVVQVVDAAEDEAFGKTKMKIKMFGAAFKFAFKKKWKFKDDPNHTDDIDIDGQGMDTHDDDIDIGIDDIDTHHDDPVRFAKMKMWMFIAGPVRDGSDIHMHMYGYDNGD

Organism: Homo sapiens (NCBI:txid9606)